Protein AF-A0A255TC85-F1 (afdb_monomer)

pLDDT: mean 73.31, std 18.85, range [27.7, 95.62]

Mean predicted aligned error: 12.11 Å

Foldseek 3Di:
DPPVVVVVVVVVPPCPPLVLVVDPQQAAPQPPVVLQVQLVVLVHVQQSFSRRKAFLLDRNHNHDDFGKIWTWGDDDPTDIFIWGDDPPDTGTDDDDLQCLVVSLVVLVVVCVVRVDDLVRSLSRLLSSLLVSCLVHVDDSLVSLVSSLVPHPDDPVVSVVSSVVSNVCSVVVNCCVVPVPPDRPQPLDDPCLQAAKKDFAKKWWWDQDPVGIDIDMDGQPPQWIKGQDPVQKIWTADPNDIDIWGWDQDPSWIKIAPDDCSQPVDDDRIWTFPDWTDDPQWIWTQTPDPGRMITIIHHDDPPDPPPVD

Sequence (308 aa):
MMRYILVLLFVMQSVQQTLAQRYPFQWVNVPDSISDIINCKYGRIDAGAGKNVYNMCVYDDFEFQDGIYSYKGMGPHFPLKLFAVNGDSLYFFRTPSNKMKEYLEEWLSYKNRVCMEDAHFVTYSLAVINYLMHENNMEGVAFSDSILSHVNMSFEEYDCLRNKICSNGDSLAENIISSNDGYHSVEMNVESLYGSWYFQTIIYKKRTKSGEKLSQHTCEEVPLICFESDGKGVFYENGKRKTFDWLYKRKKVKINNVSRIFFQKRNLQLLIRNMFCHNNKIYMELENESGDIYVLSLKKRNSPEEAF

Nearest PDB structures (foldseek):
  8xl0-assembly1_F  TM=2.683E-01  e=2.643E-02  Homo sapiens
  7ocs-assembly2_B  TM=5.341E-01  e=6.330E+00  Acinetobacter baumannii ATCC 19606 = CIP 70.34 = JCM 6841
  2xg8-assembly1_E-2  TM=3.706E-01  e=4.119E+00  Synechococcus elongatus PCC 7942 = FACHB-805

Radius of gyration: 22.19 Å; Cα contacts (8 Å, |Δi|>4): 461; chains: 1; bounding box: 55×51×53 Å

Structure (mmCIF, N/CA/C/O backbone):
data_AF-A0A255TC85-F1
#
_entry.id   AF-A0A255TC85-F1
#
loop_
_atom_site.group_PDB
_atom_site.id
_atom_site.type_symbol
_atom_site.label_atom_id
_atom_site.label_alt_id
_atom_site.label_comp_id
_atom_site.label_asym_id
_atom_site.label_entity_id
_atom_site.label_seq_id
_atom_site.pdbx_PDB_ins_code
_atom_site.Cartn_x
_atom_site.Cartn_y
_atom_site.Cartn_z
_atom_site.occupancy
_atom_site.B_iso_or_equiv
_atom_site.auth_seq_id
_atom_site.auth_comp_id
_atom_site.auth_asym_id
_atom_site.auth_atom_id
_atom_site.pdbx_PDB_model_num
ATOM 1 N N . MET A 1 1 ? 29.012 35.329 24.507 1.00 43.91 1 MET A N 1
ATOM 2 C CA . MET A 1 1 ? 29.103 33.926 24.046 1.00 43.91 1 MET A CA 1
ATOM 3 C C . MET A 1 1 ? 28.047 33.063 24.758 1.00 43.91 1 MET A C 1
ATOM 5 O O . MET A 1 1 ? 28.376 32.091 25.410 1.00 43.91 1 MET A O 1
ATOM 9 N N . MET A 1 2 ? 26.767 33.465 24.700 1.00 38.34 2 MET A N 1
ATOM 10 C CA . MET A 1 2 ? 25.661 32.812 25.435 1.00 38.34 2 MET A CA 1
ATOM 11 C C . MET A 1 2 ? 24.292 33.063 24.762 1.00 38.34 2 MET A C 1
ATOM 13 O O . MET A 1 2 ? 23.255 33.058 25.409 1.00 38.34 2 MET A O 1
ATOM 17 N N . ARG A 1 3 ? 24.299 33.342 23.446 1.00 31.47 3 ARG A N 1
ATOM 18 C CA . ARG A 1 3 ? 23.096 33.558 22.613 1.00 31.47 3 ARG A CA 1
ATOM 19 C C . ARG A 1 3 ? 22.884 32.472 21.549 1.00 31.47 3 ARG A C 1
ATOM 21 O O . ARG A 1 3 ? 21.784 32.358 21.034 1.00 31.47 3 ARG A O 1
ATOM 28 N N . TYR A 1 4 ? 23.891 31.635 21.284 1.00 33.94 4 TYR A N 1
ATOM 29 C CA . TYR A 1 4 ? 23.808 30.557 20.287 1.00 33.94 4 TYR A CA 1
ATOM 30 C C . TYR A 1 4 ? 23.418 29.185 20.870 1.00 33.94 4 TYR A C 1
ATOM 32 O O . TYR A 1 4 ? 23.088 28.281 20.116 1.00 33.94 4 TYR A O 1
ATOM 40 N N . ILE A 1 5 ? 23.391 29.024 22.201 1.00 38.50 5 ILE A N 1
ATOM 41 C CA . ILE A 1 5 ? 23.043 27.741 22.851 1.00 38.50 5 ILE A CA 1
ATOM 42 C C . ILE A 1 5 ? 21.519 27.569 23.022 1.00 38.50 5 ILE A C 1
ATOM 44 O O . ILE A 1 5 ? 21.025 26.449 23.079 1.00 38.50 5 ILE A O 1
ATOM 48 N N . LEU A 1 6 ? 20.743 28.659 23.020 1.00 29.89 6 LEU A N 1
ATOM 49 C CA . LEU A 1 6 ? 19.282 28.601 23.181 1.00 29.89 6 LEU A CA 1
ATOM 50 C C . LEU A 1 6 ? 18.519 28.319 21.877 1.00 29.89 6 LEU A C 1
ATOM 52 O O . LEU A 1 6 ? 17.417 27.783 21.935 1.00 29.89 6 LEU A O 1
ATOM 56 N N . VAL A 1 7 ? 19.110 28.597 20.710 1.00 35.22 7 VAL A N 1
ATOM 57 C CA . VAL A 1 7 ? 18.492 28.268 19.411 1.00 35.22 7 VAL A CA 1
ATOM 58 C C . VAL A 1 7 ? 18.642 26.774 19.090 1.00 35.22 7 VAL A C 1
ATOM 60 O O . VAL A 1 7 ? 17.734 26.183 18.518 1.00 35.22 7 VAL A O 1
ATOM 63 N N . LEU A 1 8 ? 19.714 26.118 19.555 1.00 31.73 8 LEU A N 1
ATOM 64 C CA . LEU A 1 8 ? 19.908 24.677 19.338 1.00 31.73 8 LEU A CA 1
ATOM 65 C C . LEU A 1 8 ? 18.977 23.795 20.196 1.00 31.73 8 LEU A C 1
ATOM 67 O O . LEU A 1 8 ? 18.664 22.673 19.813 1.00 31.73 8 LEU A O 1
ATOM 71 N N . LEU A 1 9 ? 18.512 24.300 21.344 1.00 29.42 9 LEU A N 1
ATOM 72 C CA . LEU A 1 9 ? 17.604 23.577 22.246 1.00 29.42 9 LEU A CA 1
ATOM 73 C C . LEU A 1 9 ? 16.117 23.760 21.899 1.00 29.42 9 LEU A C 1
ATOM 75 O O . LEU A 1 9 ? 15.301 22.941 22.315 1.00 29.42 9 LEU A O 1
ATOM 79 N N . PHE A 1 10 ? 15.762 24.768 21.094 1.00 29.84 10 PHE A N 1
ATOM 80 C CA . PHE A 1 10 ? 14.382 24.977 20.633 1.00 29.84 10 PHE A CA 1
ATOM 81 C C . PHE A 1 10 ? 14.019 24.139 19.395 1.00 29.84 10 PHE A C 1
ATOM 83 O O . PHE A 1 10 ? 12.860 23.774 19.228 1.00 29.84 10 PHE A O 1
ATOM 90 N N . VAL A 1 11 ? 15.004 23.733 18.583 1.00 29.83 11 VAL A N 1
ATOM 91 C CA . VAL A 1 11 ? 14.788 22.833 17.427 1.00 29.83 11 VAL A CA 1
ATOM 92 C C . VAL A 1 11 ? 14.522 21.380 17.864 1.00 29.83 11 VAL A C 1
ATOM 94 O O . VAL A 1 11 ? 13.963 20.589 17.113 1.00 29.83 11 VAL A O 1
ATOM 97 N N . MET A 1 12 ? 14.834 21.024 19.114 1.00 28.58 12 MET A N 1
ATOM 98 C CA . MET A 1 12 ? 14.586 19.683 19.666 1.00 28.58 12 MET A CA 1
ATOM 99 C C . MET A 1 12 ? 13.186 19.511 20.289 1.00 28.58 12 MET A C 1
ATOM 101 O O . MET A 1 12 ? 12.851 18.408 20.717 1.00 28.58 12 MET A O 1
ATOM 105 N N . GLN A 1 13 ? 12.355 20.562 20.348 1.00 27.70 13 GLN A N 1
ATOM 106 C CA . GLN A 1 13 ? 11.019 20.510 20.974 1.00 27.70 13 GLN A CA 1
ATOM 107 C C . GLN A 1 13 ? 9.836 20.742 20.023 1.00 27.70 13 GLN A C 1
ATOM 109 O O . GLN A 1 13 ? 8.690 20.679 20.463 1.00 27.70 13 GLN A O 1
ATOM 114 N N . SER A 1 14 ? 10.067 20.925 18.722 1.00 31.20 14 SER A N 1
ATOM 115 C CA . SER A 1 14 ? 9.000 21.130 17.732 1.00 31.20 14 SER A CA 1
ATOM 116 C C . SER A 1 14 ? 8.993 20.070 16.634 1.00 31.20 14 SER A C 1
ATOM 118 O O . SER A 1 14 ? 8.945 20.391 15.452 1.00 31.20 14 SER A O 1
ATOM 120 N N . VAL A 1 15 ? 8.998 18.795 17.019 1.00 31.64 15 VAL A N 1
ATOM 121 C CA . VAL A 1 15 ? 8.490 17.736 16.141 1.00 31.64 15 VAL A CA 1
ATOM 122 C C . VAL A 1 15 ? 7.462 16.946 16.939 1.00 31.64 15 VAL A C 1
ATOM 124 O O . VAL A 1 15 ? 7.748 15.907 17.535 1.00 31.64 15 VAL A O 1
ATOM 127 N N . GLN A 1 16 ? 6.230 17.459 16.981 1.00 28.45 16 GLN A N 1
ATOM 128 C CA . GLN A 1 16 ? 5.071 16.583 17.119 1.00 28.45 16 GLN A CA 1
ATOM 129 C C . GLN A 1 16 ? 5.075 15.684 15.883 1.00 28.45 16 GLN A C 1
ATOM 131 O O . GLN A 1 16 ? 4.514 16.023 14.852 1.00 28.45 16 GLN A O 1
ATOM 136 N N . GLN A 1 17 ? 5.808 14.576 15.986 1.00 31.12 17 GLN A N 1
ATOM 137 C CA . GLN A 1 17 ? 5.948 13.574 14.942 1.00 31.12 17 GLN A CA 1
ATOM 138 C C . GLN A 1 17 ? 4.565 13.042 14.579 1.00 31.12 17 GLN A C 1
ATOM 140 O O . GLN A 1 17 ? 3.942 12.283 15.327 1.00 31.12 17 GLN A O 1
ATOM 145 N N . THR A 1 18 ? 4.116 13.486 13.422 1.00 34.31 18 THR A N 1
ATOM 146 C CA . THR A 1 18 ? 3.084 12.943 12.553 1.00 34.31 18 THR A CA 1
ATOM 147 C C . THR A 1 18 ? 3.138 11.418 12.568 1.00 34.31 18 THR A C 1
ATOM 149 O O . THR A 1 18 ? 4.068 10.770 12.106 1.00 34.31 18 THR A O 1
ATOM 152 N N . LEU A 1 19 ? 2.138 10.825 13.211 1.00 34.88 19 LEU A N 1
ATOM 153 C CA . LEU A 1 19 ? 2.140 9.432 13.670 1.00 34.88 19 LEU A CA 1
ATOM 154 C C . LEU A 1 19 ? 2.132 8.392 12.542 1.00 34.88 19 LEU A C 1
ATOM 156 O O . LEU A 1 19 ? 2.482 7.239 12.780 1.00 34.88 19 LEU A O 1
ATOM 160 N N . ALA A 1 20 ? 1.777 8.810 11.330 1.00 32.56 20 ALA A N 1
ATOM 161 C CA . ALA A 1 20 ? 1.871 8.024 10.104 1.00 32.56 20 ALA A CA 1
ATOM 162 C C . ALA A 1 20 ? 3.327 7.821 9.645 1.00 32.56 20 ALA A C 1
ATOM 164 O O . ALA A 1 20 ? 3.686 6.729 9.219 1.00 32.56 20 ALA A O 1
ATOM 165 N N . GLN A 1 21 ? 4.191 8.825 9.853 1.00 39.09 21 GLN A N 1
ATOM 166 C CA . GLN A 1 21 ? 5.634 8.769 9.561 1.00 39.09 21 GLN A CA 1
ATOM 167 C C . GLN A 1 21 ? 6.426 7.941 10.589 1.00 39.09 21 GLN A C 1
ATOM 169 O O . GLN A 1 21 ? 7.632 7.763 10.445 1.00 39.09 21 GLN A O 1
ATOM 174 N N . ARG A 1 22 ? 5.793 7.429 11.658 1.00 42.84 22 ARG A N 1
ATOM 175 C CA . ARG A 1 22 ? 6.500 6.730 12.749 1.00 42.84 22 ARG A CA 1
ATOM 176 C C . ARG A 1 22 ? 6.880 5.274 12.465 1.00 42.84 22 ARG A C 1
ATOM 178 O O . ARG A 1 22 ? 7.564 4.687 13.303 1.00 42.84 22 ARG A O 1
ATOM 185 N N . TYR A 1 23 ? 6.469 4.675 11.348 1.00 51.50 23 TYR A N 1
ATOM 186 C CA . TYR A 1 23 ? 6.722 3.253 11.079 1.00 51.50 23 TYR A CA 1
ATOM 187 C C . TYR A 1 23 ? 7.681 3.081 9.894 1.00 51.50 23 TYR A C 1
ATOM 189 O O . TYR A 1 23 ? 7.226 2.993 8.763 1.00 51.50 23 TYR A O 1
ATOM 197 N N . PRO A 1 24 ? 9.007 3.009 10.129 1.00 44.72 24 PRO A N 1
ATOM 198 C CA . PRO A 1 24 ? 10.034 2.961 9.075 1.00 44.72 24 PRO A CA 1
ATOM 199 C C . PRO A 1 24 ? 10.029 1.695 8.193 1.00 44.72 24 PRO A C 1
ATOM 201 O O . PRO A 1 24 ? 10.886 1.557 7.324 1.00 44.72 24 PRO A O 1
ATOM 204 N N . PHE A 1 25 ? 9.090 0.769 8.398 1.00 52.69 25 PHE A N 1
ATOM 205 C CA . PHE A 1 25 ? 8.979 -0.486 7.655 1.00 52.69 25 PHE A CA 1
ATOM 206 C C . PHE A 1 25 ? 7.535 -0.651 7.186 1.00 52.69 25 PHE A C 1
ATOM 208 O O . PHE A 1 25 ? 6.682 -1.106 7.947 1.00 52.69 25 PHE A O 1
ATOM 215 N N . GLN A 1 26 ? 7.259 -0.219 5.960 1.00 62.75 26 GLN A N 1
ATOM 216 C CA . GLN A 1 26 ? 5.947 -0.334 5.330 1.00 62.75 26 GLN A CA 1
ATOM 217 C C . GLN A 1 26 ? 6.101 -1.215 4.097 1.00 62.75 26 GLN A C 1
ATOM 219 O O . GLN A 1 26 ? 6.205 -0.740 2.970 1.00 62.75 26 GLN A O 1
ATOM 224 N N . TRP A 1 27 ? 6.236 -2.523 4.337 1.00 76.50 27 TRP A N 1
ATOM 225 C CA . TRP A 1 27 ? 6.294 -3.470 3.233 1.00 76.50 27 TRP A CA 1
ATOM 226 C C . TRP A 1 27 ? 4.890 -3.798 2.770 1.00 76.50 27 TRP A C 1
ATOM 228 O O . TRP A 1 27 ? 3.971 -3.969 3.572 1.00 76.50 27 TRP A O 1
ATOM 238 N N . VAL A 1 28 ? 4.750 -3.941 1.466 1.00 85.19 28 VAL A N 1
ATOM 239 C CA . VAL A 1 28 ? 3.509 -4.370 0.839 1.00 85.19 28 VAL A CA 1
ATOM 240 C C . VAL A 1 28 ? 3.219 -5.821 1.228 1.00 85.19 28 VAL A C 1
ATOM 242 O O . VAL A 1 28 ? 4.121 -6.662 1.258 1.00 85.19 28 VAL A O 1
ATOM 245 N N . ASN A 1 29 ? 1.954 -6.126 1.512 1.00 85.06 29 ASN A N 1
ATOM 246 C CA . ASN A 1 29 ? 1.450 -7.477 1.742 1.00 85.06 29 ASN A CA 1
ATOM 247 C C . ASN A 1 29 ? 1.356 -8.219 0.400 1.00 85.06 29 ASN A C 1
ATOM 249 O O . ASN A 1 29 ? 0.279 -8.387 -0.168 1.00 85.06 29 ASN A O 1
ATOM 253 N N . VAL A 1 30 ? 2.509 -8.606 -0.143 1.00 87.94 30 VAL A N 1
ATOM 254 C CA . VAL A 1 30 ? 2.604 -9.325 -1.416 1.00 87.94 30 VAL A CA 1
ATOM 255 C C . VAL A 1 30 ? 2.101 -10.763 -1.237 1.00 87.94 30 VAL A C 1
ATOM 257 O O . VAL A 1 30 ? 2.610 -11.449 -0.349 1.00 87.94 30 VAL A O 1
ATOM 260 N N . PRO A 1 31 ? 1.168 -11.255 -2.079 1.00 89.50 31 PRO A N 1
ATOM 261 C CA . PRO A 1 31 ? 0.724 -12.646 -2.035 1.00 89.50 31 PRO A CA 1
ATOM 262 C C . PRO A 1 31 ? 1.895 -13.622 -2.169 1.00 89.50 31 PRO A C 1
ATOM 264 O O . PRO A 1 31 ? 2.803 -13.377 -2.966 1.00 89.50 31 PRO A O 1
ATOM 267 N N . ASP A 1 32 ? 1.855 -14.751 -1.457 1.00 88.44 32 ASP A N 1
ATOM 268 C CA . ASP A 1 32 ? 2.956 -15.729 -1.437 1.00 88.44 32 ASP A CA 1
ATOM 269 C C . ASP A 1 32 ? 3.382 -16.169 -2.849 1.00 88.44 32 ASP A C 1
ATOM 271 O O . ASP A 1 32 ? 4.573 -16.183 -3.163 1.00 88.44 32 ASP A O 1
ATOM 275 N N . SER A 1 33 ? 2.416 -16.405 -3.746 1.00 90.44 33 SER A N 1
ATOM 276 C CA . SER A 1 33 ? 2.683 -16.765 -5.147 1.00 90.44 33 SER A CA 1
ATOM 277 C C . SER A 1 33 ? 3.518 -15.718 -5.890 1.00 90.44 33 SER A C 1
ATOM 279 O O . SER A 1 33 ? 4.387 -16.056 -6.693 1.00 90.44 33 SER A O 1
ATOM 281 N N . ILE A 1 34 ? 3.275 -14.437 -5.619 1.00 92.69 34 ILE A N 1
ATOM 282 C CA . ILE A 1 34 ? 4.015 -13.325 -6.210 1.00 92.69 34 ILE A CA 1
ATOM 283 C C . ILE A 1 34 ? 5.355 -13.151 -5.493 1.00 92.69 34 ILE A C 1
ATOM 285 O O . ILE A 1 34 ? 6.372 -12.931 -6.149 1.00 92.69 34 ILE A O 1
ATOM 289 N N . SER A 1 35 ? 5.385 -13.305 -4.167 1.00 91.31 35 SER A N 1
ATOM 290 C CA . SER A 1 35 ? 6.605 -13.245 -3.357 1.00 91.31 35 SER A CA 1
ATOM 291 C C . SER A 1 35 ? 7.655 -14.249 -3.848 1.00 91.31 35 SER A C 1
ATOM 293 O O . SER A 1 35 ? 8.824 -13.892 -4.031 1.00 91.31 35 SER A O 1
ATOM 295 N N . ASP A 1 36 ? 7.231 -15.472 -4.169 1.00 91.19 36 ASP A N 1
ATOM 296 C CA . ASP A 1 36 ? 8.086 -16.514 -4.739 1.00 91.19 36 ASP A CA 1
ATOM 297 C C . ASP A 1 36 ? 8.642 -16.117 -6.111 1.00 91.19 36 ASP A C 1
ATOM 299 O O . ASP A 1 36 ? 9.849 -16.230 -6.354 1.00 91.19 36 ASP A O 1
ATOM 303 N N . ILE A 1 37 ? 7.801 -15.557 -6.989 1.00 94.00 37 ILE A N 1
ATOM 304 C CA . ILE A 1 37 ? 8.242 -15.037 -8.292 1.00 94.00 37 ILE A CA 1
ATOM 305 C C . ILE A 1 37 ? 9.289 -13.932 -8.101 1.00 94.00 37 ILE A C 1
ATOM 307 O O . ILE A 1 37 ? 10.319 -13.943 -8.783 1.00 94.00 37 ILE A O 1
ATOM 311 N N . ILE A 1 38 ? 9.066 -13.003 -7.167 1.00 93.88 38 ILE A N 1
ATOM 312 C CA . ILE A 1 38 ? 10.007 -11.919 -6.857 1.00 93.88 38 ILE A CA 1
ATOM 313 C C . ILE A 1 38 ? 11.350 -12.494 -6.392 1.00 93.88 38 ILE A C 1
ATOM 315 O O . ILE A 1 38 ? 12.395 -12.091 -6.907 1.00 93.88 38 ILE A O 1
ATOM 319 N N . ASN A 1 39 ? 11.347 -13.467 -5.477 1.00 91.38 39 ASN A N 1
ATOM 320 C CA . ASN A 1 39 ? 12.567 -14.124 -4.995 1.00 91.38 39 ASN A CA 1
ATOM 321 C C . ASN A 1 39 ? 13.343 -14.797 -6.140 1.00 91.38 39 ASN A C 1
ATOM 323 O O . ASN A 1 39 ? 14.563 -14.628 -6.252 1.00 91.38 39 ASN A O 1
ATOM 327 N N . CYS A 1 40 ? 12.643 -15.491 -7.044 1.00 90.19 40 CYS A N 1
ATOM 328 C CA . CYS A 1 40 ? 13.247 -16.096 -8.230 1.00 90.19 40 CYS A CA 1
ATOM 329 C C . CYS A 1 40 ? 13.847 -15.046 -9.179 1.00 90.19 40 CYS A C 1
ATOM 331 O O . CYS A 1 40 ? 14.982 -15.200 -9.632 1.00 90.19 40 CYS A O 1
ATOM 333 N N . LYS A 1 41 ? 13.119 -13.960 -9.473 1.00 91.56 41 LYS A N 1
ATOM 334 C CA . LYS A 1 41 ? 13.580 -12.883 -10.372 1.00 91.56 41 LYS A CA 1
ATOM 335 C C . LYS A 1 41 ? 14.699 -12.044 -9.774 1.00 91.56 41 LYS A C 1
ATOM 337 O O . LYS A 1 41 ? 15.530 -11.502 -10.506 1.00 91.56 41 LYS A O 1
ATOM 342 N N . TYR A 1 42 ? 14.769 -11.967 -8.451 1.00 89.50 42 TYR A N 1
ATOM 343 C CA . TYR A 1 42 ? 15.871 -11.306 -7.778 1.00 89.50 42 TYR A CA 1
ATOM 344 C C . TYR A 1 42 ? 17.209 -12.020 -8.040 1.00 89.50 42 TYR A C 1
ATOM 346 O O . TYR A 1 42 ? 18.237 -11.351 -8.177 1.00 89.50 42 TYR A O 1
ATOM 354 N N . GLY A 1 43 ? 17.181 -13.349 -8.202 1.00 83.00 43 GLY A N 1
ATOM 355 C CA . GLY A 1 43 ? 18.345 -14.191 -8.508 1.00 83.00 43 GLY A CA 1
ATOM 356 C C . GLY A 1 43 ? 19.040 -14.774 -7.273 1.00 83.00 43 GLY A C 1
ATOM 357 O O . GLY A 1 43 ? 20.082 -15.410 -7.406 1.00 83.00 43 GLY A O 1
ATOM 358 N N . ARG A 1 44 ? 18.476 -14.554 -6.078 1.00 79.44 44 ARG A N 1
ATOM 359 C CA . ARG A 1 44 ? 18.919 -15.117 -4.793 1.00 79.44 44 ARG A CA 1
ATOM 360 C C . ARG A 1 44 ? 17.701 -15.343 -3.902 1.00 79.44 44 ARG A C 1
ATOM 362 O O . ARG A 1 44 ? 17.155 -14.384 -3.364 1.00 79.44 44 ARG A O 1
ATOM 369 N N . ILE A 1 45 ? 17.259 -16.594 -3.786 1.00 72.00 45 ILE A N 1
ATOM 370 C CA . ILE A 1 45 ? 16.030 -16.958 -3.057 1.00 72.00 45 ILE A CA 1
ATOM 371 C C . ILE A 1 45 ? 16.178 -16.673 -1.553 1.00 72.00 45 ILE A C 1
ATOM 373 O O . ILE A 1 45 ? 15.249 -16.201 -0.906 1.00 72.00 45 ILE A O 1
ATOM 377 N N . ASP A 1 46 ? 17.378 -16.877 -1.015 1.00 78.62 46 ASP A N 1
ATOM 378 C CA . ASP A 1 46 ? 17.754 -16.608 0.375 1.00 78.62 46 ASP A CA 1
ATOM 379 C C . ASP A 1 46 ? 17.813 -15.112 0.721 1.00 78.62 46 ASP A C 1
ATOM 381 O O . ASP A 1 46 ? 17.822 -14.748 1.895 1.00 78.62 46 ASP A O 1
ATOM 385 N N . ALA A 1 47 ? 17.807 -14.232 -0.285 1.00 82.25 47 ALA A N 1
ATOM 386 C CA . ALA A 1 47 ? 17.808 -12.794 -0.062 1.00 82.25 47 ALA A CA 1
ATOM 387 C C . ALA A 1 47 ? 16.465 -12.280 0.483 1.00 82.25 47 ALA A C 1
ATOM 389 O O . ALA A 1 47 ? 16.420 -11.154 0.965 1.00 82.25 47 ALA A O 1
ATOM 390 N N . GLY A 1 48 ? 15.374 -13.052 0.402 1.00 84.81 48 GLY A N 1
ATOM 391 C CA . GLY A 1 48 ? 14.074 -12.660 0.961 1.00 84.81 48 GLY A CA 1
ATOM 392 C C . GLY A 1 48 ? 13.482 -11.387 0.345 1.00 84.81 48 GLY A C 1
ATOM 393 O O . GLY A 1 48 ? 12.775 -10.643 1.024 1.00 84.81 48 GLY A O 1
ATOM 394 N N . ALA A 1 49 ? 13.785 -11.113 -0.928 1.00 87.75 49 ALA A N 1
ATOM 395 C CA . ALA A 1 49 ? 13.384 -9.884 -1.610 1.00 87.75 49 ALA A CA 1
ATOM 396 C C . ALA A 1 49 ? 11.860 -9.755 -1.772 1.00 87.75 49 ALA A C 1
ATOM 398 O O . ALA A 1 49 ? 11.329 -8.651 -1.699 1.00 87.75 49 ALA A O 1
ATOM 399 N N . GLY A 1 50 ? 11.149 -10.877 -1.910 1.00 87.94 50 GLY A N 1
ATOM 400 C CA . GLY A 1 50 ? 9.687 -10.921 -1.974 1.00 87.94 50 GLY A CA 1
ATOM 401 C C . GLY A 1 50 ? 8.986 -10.493 -0.682 1.00 87.94 50 GLY A C 1
ATOM 402 O O . GLY A 1 50 ? 7.780 -10.271 -0.704 1.00 87.94 50 GLY A O 1
ATOM 403 N N . LYS A 1 51 ? 9.719 -10.355 0.433 1.00 84.19 51 LYS A N 1
ATOM 404 C CA . LYS A 1 51 ? 9.205 -9.826 1.711 1.00 84.19 51 LYS A CA 1
ATOM 405 C C . LYS A 1 51 ? 9.651 -8.393 2.003 1.00 84.19 51 LYS A C 1
ATOM 407 O O . LYS A 1 51 ? 9.317 -7.856 3.050 1.00 84.19 51 LYS A O 1
ATOM 412 N N . ASN A 1 52 ? 10.428 -7.792 1.108 1.00 84.06 52 ASN A N 1
ATOM 413 C CA . ASN A 1 52 ? 11.004 -6.461 1.267 1.00 84.06 52 ASN A CA 1
ATOM 414 C C . ASN A 1 52 ? 10.657 -5.639 0.021 1.00 84.06 52 ASN A C 1
ATOM 416 O O . ASN A 1 52 ? 11.524 -5.290 -0.787 1.00 84.06 52 ASN A O 1
ATOM 420 N N . VAL A 1 53 ? 9.347 -5.441 -0.142 1.00 86.75 53 VAL A N 1
ATOM 421 C CA . VAL A 1 53 ? 8.696 -4.795 -1.282 1.00 86.75 53 VAL A CA 1
ATOM 422 C C . VAL A 1 53 ? 8.012 -3.525 -0.803 1.00 86.75 53 VAL A C 1
ATOM 424 O O . VAL A 1 53 ? 7.299 -3.567 0.194 1.00 86.75 53 VAL A O 1
ATOM 427 N N . TYR A 1 54 ? 8.189 -2.424 -1.525 1.00 82.81 54 TYR A N 1
ATOM 428 C CA . TYR A 1 54 ? 7.609 -1.126 -1.186 1.00 82.81 54 TYR A CA 1
ATOM 429 C C . TYR A 1 54 ? 6.852 -0.566 -2.379 1.00 82.81 54 TYR A C 1
ATOM 431 O O . TYR A 1 54 ? 7.368 -0.572 -3.501 1.00 82.81 54 TYR A O 1
ATOM 439 N N . ASN A 1 55 ? 5.655 -0.046 -2.129 1.00 84.00 55 ASN A N 1
ATOM 440 C CA . ASN A 1 55 ? 4.919 0.740 -3.106 1.00 84.00 55 ASN A CA 1
ATOM 441 C C . ASN A 1 55 ? 5.616 2.099 -3.259 1.00 84.00 55 ASN A C 1
ATOM 443 O O . ASN A 1 55 ? 5.832 2.810 -2.278 1.00 84.00 55 ASN A O 1
ATOM 447 N N . MET A 1 56 ? 6.018 2.446 -4.483 1.00 79.38 56 MET A N 1
ATOM 448 C CA . MET A 1 56 ? 6.779 3.676 -4.717 1.00 79.38 56 MET A CA 1
ATOM 449 C C . MET A 1 56 ? 5.896 4.915 -4.871 1.00 79.38 56 MET A C 1
ATOM 451 O O . MET A 1 56 ? 6.402 6.032 -4.811 1.00 79.38 56 MET A O 1
ATOM 455 N N . CYS A 1 57 ? 4.596 4.735 -5.097 1.00 74.38 57 CYS A N 1
ATOM 456 C CA . CYS A 1 57 ? 3.649 5.841 -5.192 1.00 74.38 57 CYS A CA 1
ATOM 457 C C . CYS A 1 57 ? 3.098 6.222 -3.819 1.00 74.38 57 CYS A C 1
ATOM 459 O O . CYS A 1 57 ? 2.870 7.401 -3.560 1.00 74.38 57 CYS A O 1
ATOM 461 N N . VAL A 1 58 ? 2.879 5.229 -2.952 1.00 71.50 58 VAL A N 1
ATOM 462 C CA . VAL A 1 58 ? 2.280 5.417 -1.629 1.00 71.50 58 VAL A CA 1
ATOM 463 C C . VAL A 1 58 ? 2.998 4.536 -0.612 1.00 71.50 58 VAL A C 1
ATOM 465 O O . VAL A 1 58 ? 2.697 3.355 -0.480 1.00 71.50 58 VAL A O 1
ATOM 468 N N . TYR A 1 59 ? 3.962 5.109 0.108 1.00 65.12 59 TYR A N 1
ATOM 469 C CA . TYR A 1 59 ? 4.872 4.334 0.959 1.00 65.12 59 TYR A CA 1
ATOM 470 C C . TYR A 1 59 ? 4.163 3.635 2.131 1.00 65.12 59 TYR A C 1
ATOM 472 O O . TYR A 1 59 ? 4.569 2.544 2.513 1.00 65.12 59 TYR A O 1
ATOM 480 N N . ASP A 1 60 ? 3.064 4.203 2.643 1.00 64.06 60 ASP A N 1
ATOM 481 C CA . ASP A 1 60 ? 2.275 3.630 3.742 1.00 64.06 60 ASP A CA 1
ATOM 482 C C . ASP A 1 60 ? 1.093 2.765 3.293 1.00 64.06 60 ASP A C 1
ATOM 484 O O . ASP A 1 60 ? 0.208 2.416 4.087 1.00 64.06 60 ASP A O 1
ATOM 488 N N . ASP A 1 61 ? 1.090 2.387 2.016 1.00 73.69 61 ASP A N 1
ATOM 489 C CA . ASP A 1 61 ? 0.146 1.435 1.476 1.00 73.69 61 ASP A CA 1
ATOM 490 C C . ASP A 1 61 ? 0.678 0.008 1.515 1.00 73.69 61 ASP A C 1
ATOM 492 O O . ASP A 1 61 ? 1.535 -0.391 0.729 1.00 73.69 61 ASP A O 1
ATOM 496 N N . PHE A 1 62 ? 0.121 -0.780 2.435 1.00 79.38 62 PHE A N 1
ATOM 497 C CA . PHE A 1 62 ? 0.448 -2.196 2.554 1.00 79.38 62 PHE A CA 1
ATOM 498 C C . PHE A 1 62 ? -0.306 -3.064 1.534 1.00 79.38 62 PHE A C 1
ATOM 500 O O . PHE A 1 62 ? -0.142 -4.280 1.557 1.00 79.38 62 PHE A O 1
ATOM 507 N N . GLU A 1 63 ? -1.167 -2.503 0.676 1.00 82.56 63 GLU A N 1
ATOM 508 C CA . GLU A 1 63 ? -1.912 -3.290 -0.313 1.00 82.56 63 GLU A CA 1
ATOM 509 C C . GLU A 1 63 ? -1.083 -3.616 -1.543 1.00 82.56 63 GLU A C 1
ATOM 511 O O . GLU A 1 63 ? -0.399 -2.763 -2.109 1.00 82.56 63 GLU A O 1
ATOM 516 N N . PHE A 1 64 ? -1.188 -4.870 -1.976 1.00 88.12 64 PHE A N 1
ATOM 517 C CA . PHE A 1 64 ? -0.672 -5.291 -3.263 1.00 88.12 64 PHE A CA 1
ATOM 518 C C . PHE A 1 64 ? -1.756 -5.116 -4.328 1.00 88.12 64 PHE A C 1
ATOM 520 O O . PHE A 1 64 ? -2.712 -5.886 -4.384 1.00 88.12 64 PHE A O 1
ATOM 527 N N . GLN A 1 65 ? -1.600 -4.085 -5.151 1.00 89.69 65 GLN A N 1
ATOM 528 C CA . GLN A 1 65 ? -2.525 -3.700 -6.221 1.00 89.69 65 GLN A CA 1
ATOM 529 C C . GLN A 1 65 ? -1.765 -3.218 -7.468 1.00 89.69 65 GLN A C 1
ATOM 531 O O . GLN A 1 65 ? -0.537 -3.319 -7.532 1.00 89.69 65 GLN A O 1
ATOM 536 N N . ASP A 1 66 ? -2.466 -2.677 -8.461 1.00 90.88 66 ASP A N 1
ATOM 537 C CA . ASP A 1 66 ? -1.817 -2.025 -9.600 1.00 90.88 66 ASP A CA 1
ATOM 538 C C . ASP A 1 66 ? -0.913 -0.884 -9.125 1.00 90.88 66 ASP A C 1
ATOM 540 O O . ASP A 1 66 ? -1.301 -0.039 -8.312 1.00 90.88 66 ASP A O 1
ATOM 544 N N . GLY A 1 67 ? 0.331 -0.882 -9.594 1.00 90.62 67 GLY A N 1
ATOM 545 C CA . GLY A 1 67 ? 1.350 -0.009 -9.034 1.00 90.62 67 GLY A CA 1
ATOM 546 C C . GLY A 1 67 ? 2.746 -0.242 -9.582 1.00 90.62 67 GLY A C 1
ATOM 547 O O . GLY A 1 67 ? 3.028 -1.220 -10.277 1.00 90.62 67 GLY A O 1
ATOM 548 N N . ILE A 1 68 ? 3.646 0.661 -9.206 1.00 89.81 68 ILE A N 1
ATOM 549 C CA . ILE A 1 68 ? 5.088 0.501 -9.368 1.00 89.81 68 ILE A CA 1
ATOM 550 C C . ILE A 1 68 ? 5.718 0.273 -7.993 1.00 89.81 68 ILE A C 1
ATOM 552 O O . ILE A 1 68 ? 5.463 0.994 -7.025 1.00 89.81 68 ILE A O 1
ATOM 556 N N . TYR A 1 69 ? 6.540 -0.764 -7.916 1.00 90.25 69 TYR A N 1
ATOM 557 C CA . TYR A 1 69 ? 7.089 -1.282 -6.678 1.00 90.25 69 TYR A CA 1
ATOM 558 C C . TYR A 1 69 ? 8.604 -1.380 -6.754 1.00 90.25 69 TYR A C 1
ATOM 560 O O . TYR A 1 69 ? 9.180 -1.754 -7.780 1.00 90.25 69 TYR A O 1
ATOM 568 N N . SER A 1 70 ? 9.245 -1.121 -5.620 1.00 87.06 70 SER A N 1
ATOM 569 C CA . SER A 1 70 ? 10.650 -1.440 -5.404 1.00 87.06 70 SER A CA 1
ATOM 570 C C . SER A 1 70 ? 10.779 -2.703 -4.561 1.00 87.06 70 SER A C 1
ATOM 572 O O . SER A 1 70 ? 9.943 -2.979 -3.703 1.00 87.06 70 SER A O 1
ATOM 574 N N . TYR A 1 71 ? 11.821 -3.491 -4.809 1.00 88.56 71 TYR A N 1
ATOM 575 C CA . TYR A 1 71 ? 12.130 -4.700 -4.052 1.00 88.56 71 TYR A CA 1
ATOM 576 C C . TYR A 1 71 ? 13.639 -4.891 -3.929 1.00 88.56 71 TYR A C 1
ATOM 578 O O . TYR A 1 71 ? 14.410 -4.546 -4.829 1.00 88.56 71 TYR A O 1
ATOM 586 N N . LYS A 1 72 ? 14.080 -5.433 -2.793 1.00 85.38 72 LYS A N 1
ATOM 587 C CA . LYS A 1 72 ? 15.505 -5.579 -2.464 1.00 85.38 72 LYS A CA 1
ATOM 588 C C . LYS A 1 72 ? 15.721 -6.742 -1.502 1.00 85.38 72 LYS A C 1
ATOM 590 O O . LYS A 1 72 ? 14.897 -6.986 -0.634 1.00 85.38 72 LYS A O 1
ATOM 595 N N . GLY A 1 73 ? 16.856 -7.430 -1.585 1.00 82.94 73 GLY A N 1
ATOM 596 C CA . GLY A 1 73 ? 17.225 -8.434 -0.577 1.00 82.94 73 GLY A CA 1
ATOM 597 C C . GLY A 1 73 ? 17.393 -7.869 0.848 1.00 82.94 73 GLY A C 1
ATOM 598 O O . GLY A 1 73 ? 17.613 -6.674 1.044 1.00 82.94 73 GLY A O 1
ATOM 599 N N . MET A 1 74 ? 17.328 -8.727 1.863 1.00 79.25 74 MET A N 1
ATOM 600 C CA . MET A 1 74 ? 17.477 -8.366 3.274 1.00 79.25 74 MET A CA 1
ATOM 601 C C . MET A 1 74 ? 18.928 -7.991 3.601 1.00 79.25 74 MET A C 1
ATOM 603 O O . MET A 1 74 ? 19.760 -8.844 3.896 1.00 79.25 74 MET A O 1
ATOM 607 N N . GLY A 1 75 ? 19.247 -6.698 3.543 1.00 68.25 75 GLY A N 1
ATOM 608 C CA . GLY A 1 75 ? 20.556 -6.168 3.928 1.00 68.25 75 GLY A CA 1
ATOM 609 C C . GLY A 1 75 ? 21.032 -5.011 3.046 1.00 68.25 75 GLY A C 1
ATOM 610 O O . GLY A 1 75 ? 20.541 -4.823 1.932 1.00 68.25 75 GLY A O 1
ATOM 611 N N . PRO A 1 76 ? 22.010 -4.221 3.515 1.00 69.56 76 PRO A N 1
ATOM 612 C CA . PRO A 1 76 ? 22.424 -2.995 2.837 1.00 69.56 76 PRO A CA 1
ATOM 613 C C . PRO A 1 76 ? 23.052 -3.250 1.459 1.00 69.56 76 PRO A C 1
ATOM 615 O O . PRO A 1 76 ? 22.808 -2.474 0.541 1.00 69.56 76 PRO A O 1
ATOM 618 N N . HIS A 1 77 ? 23.776 -4.360 1.283 1.00 78.38 77 HIS A N 1
ATOM 619 C CA . HIS A 1 77 ? 24.530 -4.682 0.059 1.00 78.38 77 HIS A CA 1
ATOM 620 C C . HIS A 1 77 ? 23.679 -5.169 -1.120 1.00 78.38 77 HIS A C 1
ATOM 622 O O . HIS A 1 77 ? 24.184 -5.335 -2.227 1.00 78.38 77 HIS A O 1
ATOM 628 N N . PHE A 1 78 ? 22.404 -5.458 -0.886 1.00 80.06 78 PHE A N 1
ATOM 629 C CA . PHE A 1 78 ? 21.509 -5.947 -1.921 1.00 80.06 78 PHE A CA 1
ATOM 630 C C . PHE A 1 78 ? 21.062 -4.787 -2.831 1.00 80.06 78 PHE A C 1
ATOM 632 O O . PHE A 1 78 ? 20.620 -3.762 -2.312 1.00 80.06 78 PHE A O 1
ATOM 639 N N . PRO A 1 79 ? 21.182 -4.889 -4.167 1.00 79.12 79 PRO A N 1
ATOM 640 C CA . PRO A 1 79 ? 20.712 -3.831 -5.057 1.00 79.12 79 PRO A CA 1
ATOM 641 C C . PRO A 1 79 ? 19.184 -3.722 -5.033 1.00 79.12 79 PRO A C 1
ATOM 643 O O . PRO A 1 79 ? 18.477 -4.730 -5.006 1.00 79.12 79 PRO A O 1
ATOM 646 N N . LEU A 1 80 ? 18.679 -2.491 -5.065 1.00 81.44 80 LEU A N 1
ATOM 647 C CA . LEU A 1 80 ? 17.257 -2.227 -5.248 1.00 81.44 80 LEU A CA 1
ATOM 648 C C . LEU A 1 80 ? 16.880 -2.490 -6.714 1.00 81.44 80 LEU A C 1
ATOM 650 O O . LEU A 1 80 ? 17.649 -2.186 -7.625 1.00 81.44 80 LEU A O 1
ATOM 654 N N . LYS A 1 81 ? 15.716 -3.095 -6.940 1.00 87.25 81 LYS A N 1
ATOM 655 C CA . LYS A 1 81 ? 15.163 -3.380 -8.268 1.00 87.25 81 LYS A CA 1
ATOM 656 C C . LYS A 1 81 ? 13.703 -2.949 -8.327 1.00 87.25 81 LYS A C 1
ATOM 658 O O . LYS A 1 81 ? 13.054 -2.857 -7.288 1.00 87.25 81 LYS A O 1
ATOM 663 N N . LEU A 1 82 ? 13.185 -2.733 -9.535 1.00 90.31 82 LEU A N 1
ATOM 664 C CA . LEU A 1 82 ? 11.807 -2.290 -9.756 1.00 90.31 82 LEU A CA 1
ATOM 665 C C . LEU A 1 82 ? 10.962 -3.345 -10.476 1.00 90.31 82 LEU A C 1
ATOM 667 O O . LEU A 1 82 ? 11.470 -4.115 -11.300 1.00 90.31 82 LEU A O 1
ATOM 671 N N . PHE A 1 83 ? 9.670 -3.376 -10.167 1.00 94.44 83 PHE A N 1
ATOM 672 C CA . PHE A 1 83 ? 8.661 -4.103 -10.932 1.00 94.44 83 PHE A CA 1
ATOM 673 C C . PHE A 1 83 ? 7.337 -3.336 -10.944 1.00 94.44 83 PHE A C 1
ATOM 675 O O . PHE A 1 83 ? 7.067 -2.548 -10.044 1.00 94.44 83 PHE A O 1
ATOM 682 N N . ALA A 1 84 ? 6.522 -3.566 -11.967 1.00 94.81 84 ALA A N 1
ATOM 683 C CA . ALA A 1 84 ? 5.208 -2.961 -12.126 1.00 94.81 84 ALA A CA 1
ATOM 684 C C . ALA A 1 84 ? 4.113 -4.030 -12.180 1.00 94.81 84 ALA A C 1
ATOM 686 O O . ALA A 1 84 ? 4.334 -5.133 -12.691 1.00 94.81 84 ALA A O 1
ATOM 687 N N . VAL A 1 85 ? 2.936 -3.663 -11.687 1.00 94.38 85 VAL A N 1
ATOM 688 C CA . VAL A 1 85 ? 1.692 -4.432 -11.752 1.00 94.38 85 VAL A CA 1
ATOM 689 C C . VAL A 1 85 ? 0.648 -3.562 -12.446 1.00 94.38 85 VAL A C 1
ATOM 691 O O . VAL A 1 85 ? 0.509 -2.391 -12.098 1.00 94.38 85 VAL A O 1
ATOM 694 N N . ASN A 1 86 ? -0.022 -4.099 -13.463 1.00 92.56 86 ASN A N 1
ATOM 695 C CA . ASN A 1 86 ? -1.128 -3.430 -14.151 1.00 92.56 86 ASN A CA 1
ATOM 696 C C . ASN A 1 86 ? -2.119 -4.483 -14.662 1.00 92.56 86 ASN A C 1
ATOM 698 O O . ASN A 1 86 ? -1.823 -5.179 -15.643 1.00 92.56 86 ASN A O 1
ATOM 702 N N . GLY A 1 87 ? -3.263 -4.614 -13.993 1.00 89.50 87 GLY A N 1
ATOM 703 C CA . GLY A 1 87 ? -4.158 -5.756 -14.135 1.00 89.50 87 GLY A CA 1
ATOM 704 C C . GLY A 1 87 ? -3.402 -7.066 -13.899 1.00 89.50 87 GLY A C 1
ATOM 705 O O . GLY A 1 87 ? -2.630 -7.205 -12.953 1.00 89.50 87 GLY A O 1
ATOM 706 N N . ASP A 1 88 ? -3.540 -8.011 -14.826 1.00 89.81 88 ASP A N 1
ATOM 707 C CA . ASP A 1 88 ? -2.867 -9.315 -14.740 1.00 89.81 88 ASP A CA 1
ATOM 708 C C . ASP A 1 88 ? -1.373 -9.276 -15.129 1.00 89.81 88 ASP A C 1
ATOM 710 O O . ASP A 1 88 ? -0.679 -10.297 -15.099 1.00 89.81 88 ASP A O 1
ATOM 714 N N . SER A 1 89 ? -0.842 -8.115 -15.532 1.00 93.31 89 SER A N 1
ATOM 715 C CA . SER A 1 89 ? 0.555 -7.989 -15.948 1.00 93.31 89 SER A CA 1
ATOM 716 C C . SER A 1 89 ? 1.478 -7.718 -14.762 1.00 93.31 89 SER A C 1
ATOM 718 O O . SER A 1 89 ? 1.466 -6.625 -14.205 1.00 93.31 89 SER A O 1
ATOM 720 N N . LEU A 1 90 ? 2.379 -8.664 -14.479 1.00 95.12 90 LEU A N 1
ATOM 721 C CA . LEU A 1 90 ? 3.521 -8.498 -13.576 1.00 95.12 90 LEU A CA 1
ATOM 722 C C . LEU A 1 90 ? 4.825 -8.357 -14.380 1.00 95.12 90 LEU A C 1
ATOM 724 O O . LEU A 1 90 ? 5.280 -9.311 -15.021 1.00 95.12 90 LEU A O 1
ATOM 728 N N . TYR A 1 91 ? 5.461 -7.184 -14.335 1.00 95.62 91 TYR A N 1
ATOM 729 C CA . TYR A 1 91 ? 6.658 -6.890 -15.125 1.00 95.62 91 TYR A CA 1
ATOM 730 C C . TYR A 1 91 ? 7.860 -6.478 -14.283 1.00 95.62 91 TYR A C 1
ATOM 732 O O . TYR A 1 91 ? 7.812 -5.496 -13.556 1.00 95.62 91 TYR A O 1
ATOM 740 N N . PHE A 1 92 ? 8.971 -7.195 -14.448 1.00 94.69 92 PHE A N 1
ATOM 741 C CA . PHE A 1 92 ? 10.238 -6.912 -13.778 1.00 94.69 92 PHE A CA 1
ATOM 742 C C . PHE A 1 92 ? 11.189 -6.189 -14.722 1.00 94.69 92 PHE A C 1
ATOM 744 O O . PHE A 1 92 ? 11.536 -6.740 -15.772 1.00 94.69 92 PHE A O 1
ATOM 751 N N . PHE A 1 93 ? 11.654 -5.013 -14.307 1.00 91.62 93 PHE A N 1
ATOM 752 C CA . PHE A 1 93 ? 12.615 -4.237 -15.080 1.00 91.62 93 PHE A CA 1
ATOM 753 C C . PHE A 1 93 ? 13.978 -4.911 -15.062 1.00 91.62 93 PHE A C 1
ATOM 755 O O . PHE A 1 93 ? 14.446 -5.395 -14.023 1.00 91.62 93 PHE A O 1
ATOM 762 N N . ARG A 1 94 ? 14.608 -4.956 -16.231 1.00 89.88 94 ARG A N 1
ATOM 763 C CA . ARG A 1 94 ? 15.908 -5.612 -16.422 1.00 89.88 94 ARG A CA 1
ATOM 764 C C . ARG A 1 94 ? 17.021 -4.610 -16.637 1.00 89.88 94 ARG A C 1
ATOM 766 O O . ARG A 1 94 ? 18.176 -4.933 -16.357 1.00 89.88 94 ARG A O 1
ATOM 773 N N . THR A 1 95 ? 16.683 -3.427 -17.133 1.00 86.94 95 THR A N 1
ATOM 774 C CA . THR A 1 95 ? 17.660 -2.387 -17.403 1.00 86.94 95 THR A CA 1
ATOM 775 C C . THR A 1 95 ? 18.213 -1.835 -16.089 1.00 86.94 95 THR A C 1
ATOM 777 O O . THR A 1 95 ? 17.441 -1.458 -15.205 1.00 86.94 95 THR A O 1
ATOM 780 N N . PRO A 1 96 ? 19.544 -1.782 -15.924 1.00 82.12 96 PRO A N 1
ATOM 781 C CA . PRO A 1 96 ? 20.163 -1.135 -14.775 1.00 82.12 96 PRO A CA 1
ATOM 782 C C . PRO A 1 96 ? 19.773 0.346 -14.665 1.00 82.12 96 PRO A C 1
ATOM 784 O O . PRO A 1 96 ? 19.662 1.040 -15.675 1.00 82.12 96 PRO A O 1
ATOM 787 N N . SER A 1 97 ? 19.627 0.855 -13.439 1.00 72.81 97 SER A N 1
ATOM 788 C CA . SER A 1 97 ? 19.218 2.245 -13.183 1.00 72.81 97 SER A CA 1
AT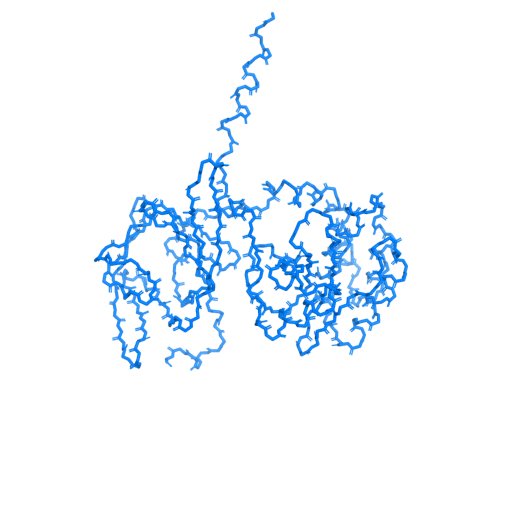OM 789 C C . SER A 1 97 ? 20.186 3.284 -13.758 1.00 72.81 97 SER A C 1
ATOM 791 O O . SER A 1 97 ? 19.769 4.390 -14.078 1.00 72.81 97 SER A O 1
ATOM 793 N N . ASN A 1 98 ? 21.461 2.943 -13.950 1.00 76.31 98 ASN A N 1
ATOM 794 C CA . ASN A 1 98 ? 22.458 3.835 -14.551 1.00 76.31 98 ASN A CA 1
ATOM 795 C C . ASN A 1 98 ? 22.348 3.954 -16.085 1.00 76.31 98 ASN A C 1
ATOM 797 O O . ASN A 1 98 ? 23.089 4.721 -16.700 1.00 76.31 98 ASN A O 1
ATOM 801 N N . LYS A 1 99 ? 21.435 3.211 -16.720 1.00 82.69 99 LYS A N 1
ATOM 802 C CA . LYS A 1 99 ? 21.218 3.204 -18.169 1.00 82.69 99 LYS A CA 1
ATOM 803 C C . LYS A 1 99 ? 19.895 3.866 -18.559 1.00 82.69 99 LYS A C 1
ATOM 805 O O . LYS A 1 99 ? 19.002 3.238 -19.118 1.00 82.69 99 LYS A O 1
ATOM 810 N N . MET A 1 100 ? 19.790 5.165 -18.300 1.00 75.75 100 MET A N 1
ATOM 811 C CA . MET A 1 100 ? 18.543 5.937 -18.416 1.00 75.75 100 MET A CA 1
ATOM 812 C C . MET A 1 100 ? 17.814 5.802 -19.757 1.00 75.75 100 MET A C 1
ATOM 814 O O . MET A 1 100 ? 16.600 5.627 -19.775 1.00 75.75 100 MET A O 1
ATOM 818 N N . LYS A 1 101 ? 18.540 5.869 -20.880 1.00 79.44 101 LYS A N 1
ATOM 819 C CA . LYS A 1 101 ? 17.933 5.762 -22.214 1.00 79.44 101 LYS A CA 1
ATOM 820 C C . LYS A 1 101 ? 17.313 4.381 -22.446 1.00 79.44 101 LYS A C 1
ATOM 822 O O . LYS A 1 101 ? 16.156 4.295 -22.834 1.00 79.44 101 LYS A O 1
ATOM 827 N N . GLU A 1 102 ? 18.067 3.322 -22.153 1.00 86.69 102 GLU A N 1
ATOM 828 C CA . GLU A 1 102 ? 17.577 1.939 -22.247 1.00 86.69 102 GLU A CA 1
ATOM 829 C C . GLU A 1 102 ? 16.392 1.720 -21.283 1.00 86.69 102 GLU A C 1
ATOM 831 O O . GLU A 1 102 ? 15.435 1.026 -21.615 1.00 86.69 102 GLU A O 1
ATOM 836 N N . TYR A 1 103 ? 16.417 2.362 -20.108 1.00 85.81 103 TYR A N 1
ATOM 837 C CA . TYR A 1 103 ? 15.362 2.237 -19.103 1.00 85.81 103 TYR A CA 1
ATOM 838 C C . TYR A 1 103 ? 14.062 2.898 -19.570 1.00 85.81 103 TYR A C 1
ATOM 840 O O . TYR A 1 103 ? 12.980 2.333 -19.424 1.00 85.81 103 TYR A O 1
ATOM 848 N N . LEU A 1 104 ? 14.167 4.087 -20.165 1.00 83.25 104 LEU A N 1
ATOM 849 C CA . LEU A 1 104 ? 13.046 4.790 -20.779 1.00 83.25 104 LEU A CA 1
ATOM 850 C C . LEU A 1 104 ? 12.438 3.970 -21.926 1.00 83.25 104 LEU A C 1
ATOM 852 O O . LEU A 1 104 ? 11.219 3.838 -22.000 1.00 83.25 104 LEU A O 1
ATOM 856 N N . GLU A 1 105 ? 13.273 3.391 -22.792 1.00 88.19 105 GLU A N 1
ATOM 857 C CA . GLU A 1 105 ? 12.827 2.510 -23.879 1.00 88.19 105 GLU A CA 1
ATOM 858 C C . GLU A 1 105 ? 12.092 1.272 -23.332 1.00 88.19 105 GLU A C 1
ATOM 860 O O . GLU A 1 105 ? 11.013 0.926 -23.820 1.00 88.19 105 GLU A O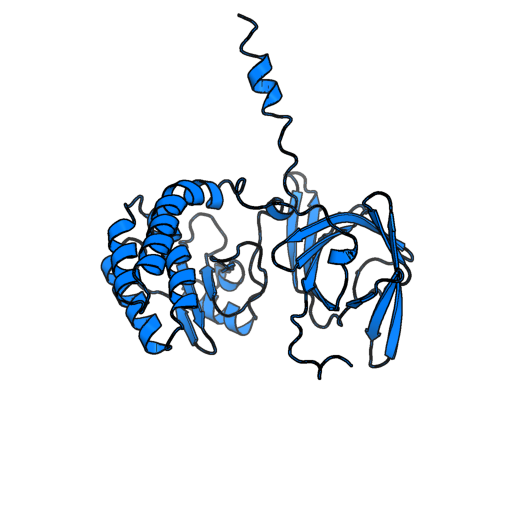 1
ATOM 865 N N . GLU A 1 106 ? 12.623 0.638 -22.280 1.00 92.31 106 GLU A N 1
ATOM 866 C CA . GLU A 1 106 ? 11.968 -0.476 -21.585 1.00 92.31 106 GLU A CA 1
ATOM 867 C C . GLU A 1 106 ? 10.613 -0.062 -20.988 1.00 92.31 106 GLU A C 1
ATOM 869 O O . GLU A 1 106 ? 9.624 -0.785 -21.131 1.00 92.31 106 GLU A O 1
ATOM 874 N N . TRP A 1 107 ? 10.543 1.110 -20.356 1.00 89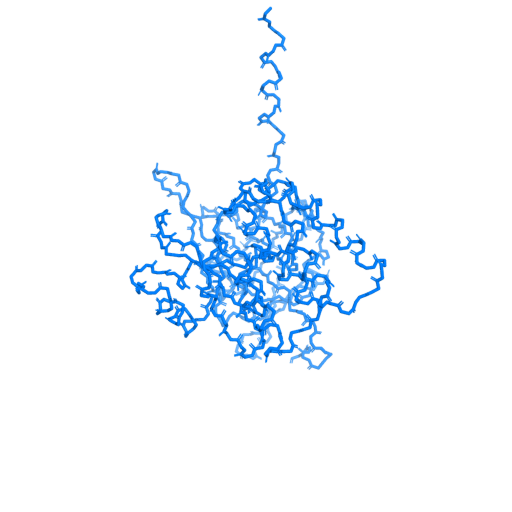.38 107 TRP A N 1
ATOM 875 C CA . TRP A 1 107 ? 9.330 1.614 -19.717 1.00 89.38 107 TRP A CA 1
ATOM 876 C C . TRP A 1 107 ? 8.230 1.978 -20.720 1.00 89.38 107 TRP A C 1
ATOM 878 O O . TRP A 1 107 ? 7.078 1.579 -20.547 1.00 89.38 107 TRP A O 1
ATOM 888 N N . LEU A 1 108 ? 8.580 2.660 -21.813 1.00 89.00 108 LEU A N 1
ATOM 889 C CA . LEU A 1 108 ? 7.647 2.973 -22.900 1.00 89.00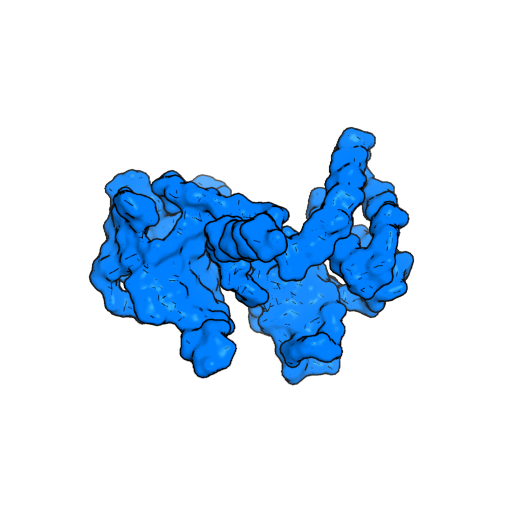 108 LEU A CA 1
ATOM 890 C C . LEU A 1 108 ? 7.156 1.703 -23.604 1.00 89.00 108 LEU A C 1
ATOM 892 O O . LEU A 1 108 ? 5.970 1.575 -23.910 1.00 89.00 108 LEU A O 1
ATOM 896 N N . SER A 1 109 ? 8.049 0.731 -23.807 1.00 91.38 109 SER A N 1
ATOM 897 C CA . SER A 1 109 ? 7.684 -0.588 -24.330 1.00 91.38 109 SER A CA 1
ATOM 898 C C . SER A 1 109 ? 6.684 -1.293 -23.412 1.00 91.38 109 SER A C 1
ATOM 900 O O . SER A 1 109 ? 5.679 -1.830 -23.884 1.00 91.38 109 SER A O 1
ATOM 902 N N . TYR A 1 110 ? 6.899 -1.232 -22.092 1.00 93.19 110 TYR A N 1
ATOM 903 C CA . TYR A 1 110 ? 5.961 -1.775 -21.117 1.00 93.19 110 TYR A CA 1
ATOM 904 C C . TYR A 1 110 ? 4.591 -1.093 -21.176 1.00 93.19 110 TYR A C 1
ATOM 906 O O . TYR A 1 110 ? 3.594 -1.803 -21.321 1.00 93.19 110 TYR A O 1
ATOM 914 N N . LYS A 1 111 ? 4.547 0.250 -21.135 1.00 90.25 111 LYS A N 1
ATOM 915 C CA . LYS A 1 111 ? 3.311 1.050 -21.245 1.00 90.25 111 LYS A CA 1
ATOM 916 C C . LYS A 1 111 ? 2.468 0.591 -22.431 1.00 90.25 111 LYS A C 1
ATOM 918 O O . LYS A 1 111 ? 1.297 0.256 -22.266 1.00 90.25 111 LYS A O 1
ATOM 923 N N . ASN A 1 112 ? 3.090 0.539 -23.607 1.00 90.25 112 ASN A N 1
ATOM 924 C CA . ASN A 1 112 ? 2.418 0.187 -24.853 1.00 90.25 112 ASN A CA 1
ATOM 925 C C . ASN A 1 112 ? 1.942 -1.269 -24.856 1.00 90.25 112 ASN A C 1
ATOM 927 O O . ASN A 1 112 ? 0.855 -1.556 -25.346 1.00 90.25 112 ASN A O 1
ATOM 931 N N . ARG A 1 113 ? 2.726 -2.194 -24.288 1.00 93.06 113 ARG A N 1
ATOM 932 C CA . ARG A 1 113 ? 2.374 -3.620 -24.246 1.00 93.06 113 ARG A CA 1
ATOM 933 C C . ARG A 1 113 ? 1.138 -3.901 -23.394 1.00 93.06 113 ARG A C 1
ATOM 935 O O . ARG A 1 113 ? 0.387 -4.811 -23.725 1.00 93.06 113 ARG A O 1
ATOM 942 N N . VAL A 1 114 ? 0.962 -3.175 -22.291 1.00 93.06 114 VAL A N 1
ATOM 943 C CA . VAL A 1 114 ? -0.156 -3.393 -21.353 1.00 93.06 114 VAL A CA 1
ATOM 944 C C . VAL A 1 114 ? -1.290 -2.386 -21.525 1.00 93.06 114 VAL A C 1
ATOM 946 O O . VAL A 1 114 ? -2.240 -2.424 -20.751 1.00 93.06 114 VAL A O 1
ATOM 949 N N . CYS A 1 115 ? -1.188 -1.494 -22.517 1.00 89.44 115 CYS A N 1
ATOM 950 C CA . CYS A 1 115 ? -2.128 -0.396 -22.744 1.00 89.44 115 CYS A CA 1
ATOM 951 C C . CYS A 1 115 ? -2.417 0.394 -21.456 1.00 89.44 115 CYS A C 1
ATOM 953 O O . CYS A 1 115 ? -3.573 0.652 -21.126 1.00 89.44 115 CYS A O 1
ATOM 955 N N . MET A 1 116 ? -1.363 0.727 -20.701 1.00 89.06 116 MET A N 1
ATOM 956 C CA . MET A 1 116 ? -1.496 1.436 -19.426 1.00 89.06 116 MET A CA 1
ATOM 957 C C . MET A 1 116 ? -2.169 2.795 -19.634 1.00 89.06 116 MET A C 1
ATOM 959 O O . MET A 1 116 ? -1.775 3.547 -20.528 1.00 89.06 116 MET A O 1
ATOM 963 N N . GLU A 1 117 ? -3.142 3.118 -18.781 1.00 86.31 117 GLU A N 1
ATOM 964 C CA . GLU A 1 117 ? -3.805 4.422 -18.790 1.00 86.31 117 GLU A CA 1
ATOM 965 C C . GLU A 1 117 ? -2.791 5.549 -18.568 1.00 86.31 117 GLU A C 1
ATOM 967 O O . GLU A 1 117 ? -1.906 5.447 -17.716 1.00 86.31 117 GLU A O 1
ATOM 972 N N . ASP A 1 118 ? -2.947 6.647 -19.305 1.00 79.38 118 ASP A N 1
ATOM 973 C CA . ASP A 1 118 ? -2.053 7.802 -19.241 1.00 79.38 118 ASP A CA 1
ATOM 974 C C . ASP A 1 118 ? -1.921 8.372 -17.818 1.00 79.38 118 ASP A C 1
ATOM 976 O O . ASP A 1 118 ? -0.812 8.708 -17.403 1.00 79.38 118 ASP A O 1
ATOM 980 N N . ALA A 1 119 ? -3.003 8.394 -17.032 1.00 77.94 119 ALA A N 1
ATOM 981 C CA . ALA A 1 119 ? -2.966 8.827 -15.635 1.00 77.94 119 ALA A CA 1
ATOM 982 C C . ALA A 1 119 ? -2.055 7.935 -14.770 1.00 77.94 119 ALA A C 1
ATOM 984 O O . ALA A 1 119 ? -1.170 8.439 -14.076 1.00 77.94 119 ALA A O 1
ATOM 985 N N . HIS A 1 120 ? -2.212 6.608 -14.854 1.00 82.12 120 HIS A N 1
ATOM 986 C CA . HIS A 1 120 ? -1.350 5.656 -14.145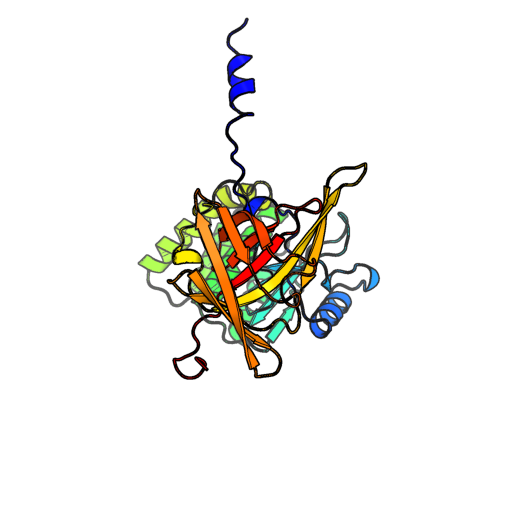 1.00 82.12 120 HIS A CA 1
ATOM 987 C C . HIS A 1 120 ? 0.093 5.724 -14.644 1.00 82.12 120 HIS A C 1
ATOM 989 O O . HIS A 1 120 ? 1.025 5.763 -13.841 1.00 82.12 120 HIS A O 1
ATOM 995 N N . PHE A 1 121 ? 0.288 5.808 -15.962 1.00 83.88 121 PHE A N 1
ATOM 996 C CA . PHE A 1 121 ? 1.607 5.922 -16.570 1.00 83.88 121 PHE A CA 1
ATOM 997 C C . PHE A 1 121 ? 2.348 7.160 -16.074 1.00 83.88 121 PHE A C 1
ATOM 999 O O . PHE A 1 121 ? 3.514 7.056 -15.695 1.00 83.88 121 PHE A O 1
ATOM 1006 N N . VAL A 1 122 ? 1.676 8.311 -16.013 1.00 75.69 122 VAL A N 1
ATOM 1007 C CA . VAL A 1 122 ? 2.226 9.535 -15.428 1.00 75.69 122 VAL A CA 1
ATOM 1008 C C . VAL A 1 122 ? 2.612 9.298 -13.972 1.00 75.69 122 VAL A C 1
ATOM 1010 O O . VAL A 1 122 ? 3.779 9.474 -13.625 1.00 75.69 122 VAL A O 1
ATOM 1013 N N . THR A 1 123 ? 1.677 8.854 -13.126 1.00 76.56 123 THR A N 1
ATOM 1014 C CA . THR A 1 123 ? 1.922 8.662 -11.688 1.00 76.56 123 THR A CA 1
ATOM 1015 C C . THR A 1 123 ? 3.085 7.707 -11.422 1.00 76.56 123 THR A C 1
ATOM 1017 O O . THR A 1 123 ? 3.945 7.996 -10.589 1.00 76.56 123 THR A O 1
ATOM 1020 N N . TYR A 1 124 ? 3.159 6.594 -12.149 1.00 85.06 124 TYR A N 1
ATOM 1021 C CA . TYR A 1 124 ? 4.233 5.617 -11.990 1.00 85.06 124 TYR A CA 1
ATOM 1022 C C . TYR A 1 124 ? 5.563 6.147 -12.530 1.00 85.06 124 TYR A C 1
ATOM 1024 O O . TYR A 1 124 ? 6.601 5.941 -11.903 1.00 85.06 124 TYR A O 1
ATOM 1032 N N . SER A 1 125 ? 5.545 6.895 -13.638 1.00 78.94 125 SER A N 1
ATOM 1033 C CA . SER A 1 125 ? 6.746 7.532 -14.191 1.00 78.94 125 SER A CA 1
ATOM 1034 C C . SER A 1 125 ? 7.371 8.522 -13.214 1.00 78.94 125 SER A C 1
ATOM 1036 O O . SER A 1 125 ? 8.591 8.547 -13.098 1.00 78.94 125 SER A O 1
ATOM 1038 N N . LEU A 1 126 ? 6.563 9.288 -12.468 1.00 74.88 126 LEU A N 1
ATOM 1039 C CA . LEU A 1 126 ? 7.064 10.177 -11.411 1.00 74.88 126 LEU A CA 1
ATOM 1040 C C . LEU A 1 126 ? 7.871 9.399 -10.368 1.00 74.88 126 LEU A C 1
ATOM 1042 O O . LEU A 1 126 ? 8.992 9.778 -10.035 1.00 74.88 126 LEU A O 1
ATOM 1046 N N . ALA A 1 127 ? 7.321 8.286 -9.883 1.00 76.06 127 ALA A N 1
ATOM 1047 C CA . ALA A 1 127 ? 7.986 7.447 -8.894 1.00 76.06 127 ALA A CA 1
ATOM 1048 C C . ALA A 1 127 ? 9.298 6.847 -9.436 1.00 76.06 127 ALA A C 1
ATOM 1050 O O . ALA A 1 127 ? 10.316 6.847 -8.741 1.00 76.06 127 ALA A O 1
ATOM 1051 N N . VAL A 1 128 ? 9.298 6.396 -10.695 1.00 78.69 128 VAL A N 1
ATOM 1052 C CA . VAL A 1 128 ? 10.494 5.881 -11.381 1.00 78.69 128 VAL A CA 1
ATOM 1053 C C . VAL A 1 128 ? 11.560 6.967 -11.549 1.00 78.69 128 VAL A C 1
ATOM 1055 O O . VAL A 1 128 ? 12.717 6.723 -11.217 1.00 78.69 128 VAL A O 1
ATOM 1058 N N . ILE A 1 129 ? 11.195 8.164 -12.022 1.00 73.75 129 ILE A N 1
ATOM 1059 C CA . ILE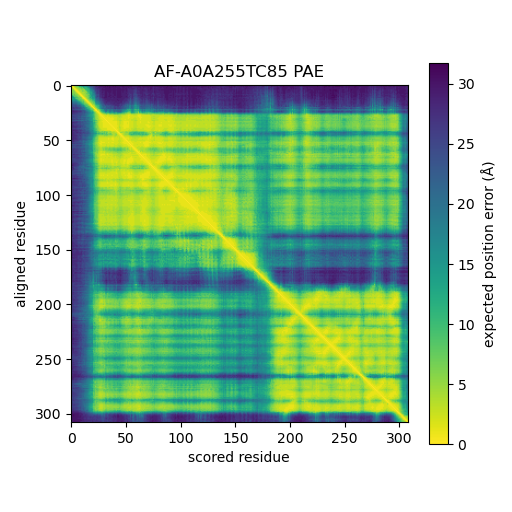 A 1 129 ? 12.124 9.295 -12.201 1.00 73.75 129 ILE A CA 1
ATOM 1060 C C . ILE A 1 129 ? 12.816 9.624 -10.883 1.00 73.75 129 ILE A C 1
ATOM 1062 O O . ILE A 1 129 ? 14.039 9.722 -10.850 1.00 73.75 129 ILE A O 1
ATOM 1066 N N . ASN A 1 130 ? 12.050 9.723 -9.796 1.00 69.31 130 ASN A N 1
ATOM 1067 C CA . ASN A 1 130 ? 12.595 10.045 -8.480 1.00 69.31 130 ASN A CA 1
ATOM 1068 C C . ASN A 1 130 ? 13.607 8.995 -8.008 1.00 69.31 130 ASN A C 1
ATOM 1070 O O . ASN A 1 130 ? 14.688 9.343 -7.536 1.00 69.31 130 ASN A O 1
ATOM 1074 N N . TYR A 1 131 ? 13.295 7.712 -8.198 1.00 72.75 131 TYR A N 1
ATOM 1075 C CA . TYR A 1 131 ? 14.233 6.629 -7.913 1.00 72.75 131 TYR A CA 1
ATOM 1076 C C . TYR A 1 131 ? 15.521 6.747 -8.742 1.00 72.75 131 TYR A C 1
ATOM 1078 O O . TYR A 1 131 ? 16.623 6.674 -8.198 1.00 72.75 131 TYR A O 1
ATOM 1086 N N . LEU A 1 132 ? 15.394 6.968 -10.051 1.00 70.38 132 LEU A N 1
ATOM 1087 C CA . LEU A 1 132 ? 16.538 7.053 -10.956 1.00 70.38 132 LEU A CA 1
ATOM 1088 C C . LEU A 1 132 ? 17.405 8.295 -10.699 1.00 70.38 132 LEU A C 1
ATOM 1090 O O . LEU A 1 132 ? 18.628 8.212 -10.827 1.00 70.38 132 LEU A O 1
ATOM 1094 N N . MET A 1 133 ? 16.798 9.423 -10.325 1.00 67.00 133 MET A N 1
ATOM 1095 C CA . MET A 1 133 ? 17.507 10.650 -9.953 1.00 67.00 133 MET A CA 1
ATOM 1096 C C . MET A 1 133 ? 18.294 10.474 -8.654 1.00 67.00 133 MET A C 1
ATOM 1098 O O . MET A 1 133 ? 19.464 10.847 -8.610 1.00 67.00 133 MET A O 1
ATOM 1102 N N . HIS A 1 134 ? 17.690 9.864 -7.629 1.00 63.50 134 HIS A N 1
ATOM 1103 C CA . HIS A 1 134 ? 18.349 9.625 -6.344 1.00 63.50 134 HIS A CA 1
ATOM 1104 C C . HIS A 1 134 ? 19.544 8.669 -6.474 1.00 63.50 134 HIS A C 1
ATOM 1106 O O . HIS A 1 134 ? 20.608 8.918 -5.913 1.00 63.50 134 HIS A O 1
ATOM 1112 N N . GLU A 1 135 ? 19.400 7.582 -7.235 1.00 62.22 135 GLU A N 1
ATOM 1113 C CA . GLU A 1 135 ? 20.475 6.594 -7.399 1.00 62.22 135 GLU A CA 1
ATOM 1114 C C . GLU A 1 135 ? 21.643 7.102 -8.258 1.00 62.22 135 GLU A C 1
ATOM 1116 O O . GLU A 1 135 ? 22.774 6.657 -8.068 1.00 62.22 135 GLU A O 1
ATOM 1121 N N . ASN A 1 136 ? 21.393 8.015 -9.204 1.00 61.22 136 ASN A N 1
ATOM 1122 C CA . ASN A 1 136 ? 22.400 8.416 -10.194 1.00 61.22 136 ASN A CA 1
ATOM 1123 C C . ASN A 1 136 ? 22.844 9.886 -10.115 1.00 61.22 136 ASN A C 1
ATOM 1125 O O . ASN A 1 136 ? 23.755 10.256 -10.851 1.00 61.22 136 ASN A O 1
ATOM 1129 N N . ASN A 1 137 ? 22.248 10.711 -9.246 1.00 55.38 137 ASN A N 1
ATOM 1130 C CA . ASN A 1 137 ? 22.570 12.135 -9.077 1.00 55.38 137 ASN A CA 1
ATOM 1131 C C . ASN A 1 137 ? 22.463 12.946 -10.393 1.00 55.38 137 ASN A C 1
ATOM 1133 O O . ASN A 1 137 ? 23.372 13.692 -10.754 1.00 55.38 137 ASN A O 1
ATOM 1137 N N . MET A 1 138 ? 21.374 12.738 -11.145 1.00 57.94 138 MET A N 1
ATOM 1138 C CA . MET A 1 138 ? 21.177 13.266 -12.508 1.00 57.94 138 MET A CA 1
ATOM 1139 C C . MET A 1 138 ? 20.035 14.291 -12.588 1.00 57.94 138 MET A C 1
ATOM 1141 O O . MET A 1 138 ? 19.039 14.174 -11.877 1.00 57.94 138 MET A O 1
ATOM 1145 N N . GLU A 1 139 ? 20.126 15.230 -13.537 1.00 57.84 139 GLU A N 1
ATOM 1146 C CA . GLU A 1 139 ? 19.040 16.157 -13.891 1.00 57.84 139 GLU A CA 1
ATOM 1147 C C . GLU A 1 139 ? 17.924 15.419 -14.663 1.00 57.84 139 GLU A C 1
ATOM 1149 O O . GLU A 1 139 ? 18.065 15.082 -15.840 1.00 57.84 139 GLU A O 1
ATOM 1154 N N . GLY A 1 140 ? 16.788 15.152 -14.010 1.00 60.09 140 GLY A N 1
ATOM 1155 C CA . GLY A 1 140 ? 15.672 14.356 -14.552 1.00 60.09 140 GLY A CA 1
ATOM 1156 C C . GLY A 1 140 ? 14.889 14.971 -15.723 1.00 60.09 140 GLY A C 1
ATOM 1157 O O . GLY A 1 140 ? 13.900 14.384 -16.166 1.00 60.09 140 GLY A O 1
ATOM 1158 N N . VAL A 1 141 ? 15.298 16.130 -16.246 1.00 64.94 141 VAL A N 1
ATOM 1159 C CA . VAL A 1 141 ? 14.529 16.928 -17.221 1.00 64.94 141 VAL A CA 1
ATOM 1160 C C . VAL A 1 141 ? 14.308 16.178 -18.539 1.00 64.94 141 VAL A C 1
ATOM 1162 O O . VAL A 1 141 ? 13.173 16.061 -18.990 1.00 64.94 141 VAL A O 1
ATOM 1165 N N . ALA A 1 142 ? 15.354 15.581 -19.123 1.00 67.06 142 ALA A N 1
ATOM 1166 C CA . ALA A 1 142 ? 15.243 14.883 -20.412 1.00 67.06 142 ALA A CA 1
ATOM 1167 C C . ALA A 1 142 ? 14.366 13.617 -20.344 1.00 67.06 142 ALA A C 1
ATOM 1169 O O . ALA A 1 142 ? 13.643 13.299 -21.291 1.00 67.06 142 ALA A O 1
ATOM 1170 N N . PHE A 1 143 ? 14.409 12.896 -19.218 1.00 69.31 143 PHE A N 1
ATOM 1171 C CA . PHE A 1 143 ? 13.537 11.741 -18.995 1.00 69.31 143 PHE A CA 1
ATOM 1172 C C . PHE A 1 143 ? 12.084 12.200 -18.847 1.00 69.31 143 PHE A C 1
ATOM 1174 O O . PHE A 1 143 ? 11.199 11.654 -19.498 1.00 69.31 143 PHE A O 1
ATOM 1181 N N . SER A 1 144 ? 11.853 13.251 -18.059 1.00 67.62 144 SER A N 1
ATOM 1182 C CA . SER A 1 144 ? 10.532 13.851 -17.848 1.00 67.62 144 SER A CA 1
ATOM 1183 C C . SER A 1 144 ? 9.900 14.313 -19.160 1.00 67.62 144 SER A C 1
ATOM 1185 O O . SER A 1 144 ? 8.789 13.903 -19.479 1.00 67.62 144 SER A O 1
ATOM 1187 N N . ASP A 1 145 ? 10.633 15.070 -19.978 1.00 69.81 145 ASP A N 1
ATOM 1188 C CA . ASP A 1 145 ? 10.160 15.527 -21.291 1.00 69.81 145 ASP A CA 1
ATOM 1189 C C . ASP A 1 145 ? 9.828 14.359 -22.229 1.00 69.81 145 ASP A C 1
ATOM 1191 O O . ASP A 1 145 ? 8.844 14.397 -22.974 1.00 69.81 145 ASP A O 1
ATOM 1195 N N . SER A 1 146 ? 10.611 13.280 -22.155 1.00 73.62 146 SER A N 1
ATOM 1196 C CA . SER A 1 146 ? 10.359 12.082 -22.952 1.00 73.62 146 SER A CA 1
ATOM 1197 C C . SER A 1 146 ? 9.089 11.355 -22.511 1.00 73.62 146 SER A C 1
ATOM 1199 O O . SER A 1 146 ? 8.323 10.925 -23.365 1.00 73.62 146 SER A O 1
ATOM 1201 N N . ILE A 1 147 ? 8.812 11.256 -21.209 1.00 74.62 147 ILE A N 1
ATOM 1202 C CA . ILE A 1 147 ? 7.555 10.686 -20.697 1.00 74.62 147 ILE A CA 1
ATOM 1203 C C . ILE A 1 147 ? 6.365 11.520 -21.168 1.00 74.62 147 ILE A C 1
ATOM 1205 O O . ILE A 1 147 ? 5.410 10.973 -21.717 1.00 74.62 147 ILE A O 1
ATOM 1209 N N . LEU A 1 148 ? 6.445 12.841 -21.001 1.00 71.06 148 LEU A N 1
ATOM 1210 C CA . LEU A 1 148 ? 5.345 13.751 -21.307 1.00 71.06 148 LEU A CA 1
ATOM 1211 C C . LEU A 1 148 ? 5.003 13.793 -22.802 1.00 71.06 148 LEU A C 1
ATOM 1213 O O . LEU A 1 148 ? 3.837 13.912 -23.152 1.00 71.06 148 LEU A O 1
ATOM 1217 N N . SER A 1 149 ? 5.985 13.624 -23.694 1.00 75.44 149 SER A N 1
ATOM 1218 C CA . SER A 1 149 ? 5.724 13.546 -25.145 1.00 75.44 149 SER A CA 1
ATOM 1219 C C . SER A 1 149 ? 4.955 12.289 -25.585 1.00 75.44 149 SER A C 1
ATOM 1221 O O . SER A 1 149 ? 4.441 12.253 -26.700 1.00 75.44 149 SER A O 1
ATOM 1223 N N . HIS A 1 150 ? 4.853 11.271 -24.723 1.00 71.38 150 HIS A N 1
ATOM 1224 C CA . HIS A 1 150 ? 4.119 10.027 -24.987 1.00 71.38 150 HIS A CA 1
ATOM 1225 C C . HIS A 1 150 ? 2.742 9.979 -24.311 1.00 71.38 150 HIS A C 1
ATOM 1227 O O . HIS A 1 150 ? 2.067 8.949 -24.382 1.00 71.38 150 HIS A O 1
ATOM 1233 N N . VAL A 1 151 ? 2.341 11.050 -23.626 1.00 70.25 151 VAL A N 1
ATOM 1234 C CA . VAL A 1 151 ? 1.030 11.198 -22.988 1.00 70.25 151 VAL A CA 1
ATOM 1235 C C . VAL A 1 151 ? 0.186 12.117 -23.858 1.00 70.25 151 VAL A C 1
ATOM 1237 O O . VAL A 1 151 ? 0.659 13.168 -24.291 1.00 70.25 151 VAL A O 1
ATOM 1240 N N . ASN A 1 152 ? -1.064 11.741 -24.119 1.00 69.12 152 ASN A N 1
ATOM 1241 C CA . ASN A 1 152 ? -1.969 12.620 -24.846 1.00 69.12 152 ASN A CA 1
ATOM 1242 C C . ASN A 1 152 ? -2.625 13.598 -23.860 1.00 69.12 152 ASN A C 1
ATOM 1244 O O . ASN A 1 152 ? -3.690 13.315 -23.320 1.00 69.12 152 ASN A O 1
ATOM 1248 N N . MET A 1 153 ? -1.960 14.725 -23.600 1.00 66.94 153 MET A N 1
ATOM 1249 C CA . MET A 1 153 ? -2.387 15.726 -22.616 1.00 66.94 153 MET A CA 1
ATOM 1250 C C . MET A 1 153 ? -2.458 17.137 -23.208 1.00 66.94 153 MET A C 1
ATOM 1252 O O . MET A 1 153 ? -1.779 17.451 -24.189 1.00 66.94 153 MET A O 1
ATOM 1256 N N . SER A 1 154 ? -3.273 18.002 -22.603 1.00 67.69 154 SER A N 1
ATOM 1257 C CA . SER A 1 154 ? -3.321 19.421 -22.957 1.00 67.69 154 SER A CA 1
ATOM 1258 C C . SER A 1 154 ? -2.019 20.134 -22.563 1.00 67.69 154 SER A C 1
ATOM 1260 O O . SER A 1 154 ? -1.267 19.679 -21.699 1.00 67.69 154 SER A O 1
ATOM 1262 N N . PHE A 1 155 ? -1.746 21.288 -23.177 1.00 63.62 155 PHE A N 1
ATOM 1263 C CA . PHE A 1 155 ? -0.573 22.101 -22.834 1.00 63.62 155 PHE A CA 1
ATOM 1264 C C . PHE A 1 155 ? -0.579 22.554 -21.361 1.00 63.62 155 PHE A C 1
ATOM 1266 O O . PHE A 1 155 ? 0.465 22.599 -20.717 1.00 63.62 155 PHE A O 1
ATOM 1273 N N . GLU A 1 156 ? -1.755 22.848 -20.806 1.00 68.56 156 GLU A N 1
ATOM 1274 C CA . GLU A 1 156 ? -1.913 23.273 -19.409 1.00 68.56 156 GLU A CA 1
ATOM 1275 C C . GLU A 1 156 ? -1.651 22.116 -18.435 1.00 68.56 156 GLU A C 1
ATOM 1277 O O . GLU A 1 156 ? -1.001 22.294 -17.404 1.00 68.56 156 GLU A O 1
ATOM 1282 N N . GLU A 1 157 ? -2.110 20.910 -18.781 1.00 62.88 157 GLU A N 1
ATOM 1283 C CA . GLU A 1 157 ? -1.818 19.691 -18.025 1.00 62.88 157 GLU A CA 1
ATOM 1284 C C . GLU A 1 157 ? -0.321 19.367 -18.080 1.00 62.88 157 GLU A C 1
ATOM 1286 O O . GLU A 1 157 ? 0.271 18.995 -17.063 1.00 62.88 157 GLU A O 1
ATOM 1291 N N . TYR A 1 158 ? 0.293 19.538 -19.257 1.00 65.25 158 TYR A N 1
ATOM 1292 C CA . TYR A 1 158 ? 1.719 19.322 -19.486 1.00 65.25 158 TYR A CA 1
ATOM 1293 C C . TYR A 1 158 ? 2.554 20.243 -18.602 1.00 65.25 158 TYR A C 1
ATOM 1295 O O . TYR A 1 158 ? 3.424 19.772 -17.870 1.00 65.25 158 TYR A O 1
ATOM 1303 N N . ASP A 1 159 ? 2.259 21.543 -18.619 1.00 63.28 159 ASP A N 1
ATOM 1304 C CA . ASP A 1 159 ? 3.010 22.533 -17.851 1.00 63.28 159 ASP A CA 1
ATOM 1305 C C . ASP A 1 159 ? 2.822 22.328 -16.338 1.00 63.28 159 ASP A C 1
ATOM 1307 O O . ASP A 1 159 ? 3.787 22.344 -15.573 1.00 63.28 159 ASP A O 1
ATOM 1311 N N . CYS A 1 160 ? 1.602 22.006 -15.890 1.00 65.50 160 CYS A N 1
ATOM 1312 C CA . CYS A 1 160 ? 1.336 21.661 -14.490 1.00 65.50 160 CYS A CA 1
ATOM 1313 C C . CYS A 1 160 ? 2.146 20.438 -14.027 1.00 65.50 160 CYS A C 1
ATOM 1315 O O . CYS A 1 160 ? 2.745 20.450 -12.946 1.00 65.50 160 CYS A O 1
ATOM 1317 N N . LEU A 1 161 ? 2.176 19.377 -14.834 1.00 62.12 161 LEU A N 1
ATOM 1318 C CA . LEU A 1 161 ? 2.867 18.135 -14.504 1.00 62.12 161 LEU A CA 1
ATOM 1319 C C . LEU A 1 161 ? 4.391 18.288 -14.564 1.00 62.12 161 LEU A C 1
ATOM 1321 O O . LEU A 1 161 ? 5.086 17.814 -13.666 1.00 62.12 161 LEU A O 1
ATOM 1325 N N . ARG A 1 162 ? 4.907 18.999 -15.570 1.00 64.31 162 ARG A N 1
ATOM 1326 C CA . ARG A 1 162 ? 6.328 19.337 -15.699 1.00 64.31 162 ARG A CA 1
ATOM 1327 C C . ARG A 1 162 ? 6.814 20.136 -14.498 1.00 64.31 162 ARG A C 1
ATOM 1329 O O . ARG A 1 162 ? 7.821 19.776 -13.896 1.00 64.31 162 ARG A O 1
ATOM 1336 N N . ASN A 1 163 ? 6.051 21.150 -14.090 1.00 66.00 163 ASN A N 1
ATOM 1337 C CA . ASN A 1 163 ? 6.363 21.944 -12.907 1.00 66.00 163 ASN A CA 1
ATOM 1338 C C . ASN A 1 163 ? 6.357 2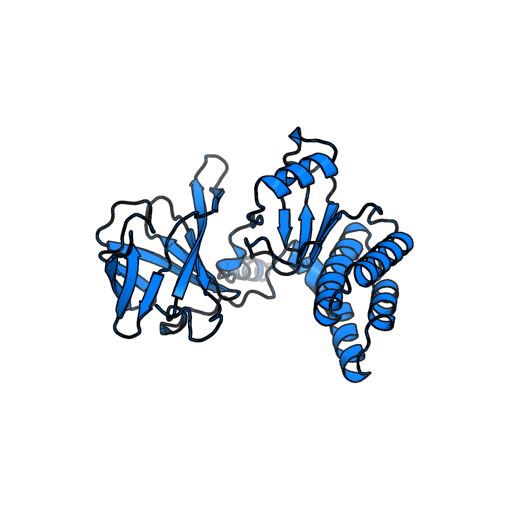1.089 -11.633 1.00 66.00 163 ASN A C 1
ATOM 1340 O O . ASN A 1 163 ? 7.278 21.224 -10.835 1.00 66.00 163 ASN A O 1
ATOM 1344 N N . LYS A 1 164 ? 5.407 20.151 -11.477 1.00 61.88 164 LYS A N 1
ATOM 1345 C CA . LYS A 1 164 ? 5.402 19.186 -10.358 1.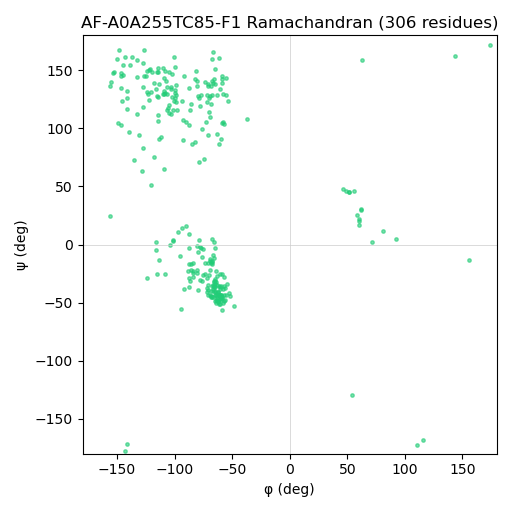00 61.88 164 LYS A CA 1
ATOM 1346 C C . LYS A 1 164 ? 6.623 18.269 -10.351 1.00 61.88 164 LYS A C 1
ATOM 1348 O O . LYS A 1 164 ? 7.152 17.990 -9.281 1.00 61.88 164 LYS A O 1
ATOM 1353 N N . ILE A 1 165 ? 7.062 17.781 -11.511 1.00 59.69 165 ILE A N 1
ATOM 1354 C CA . ILE A 1 165 ? 8.261 16.936 -11.618 1.00 59.69 165 ILE A CA 1
ATOM 1355 C C . ILE A 1 165 ? 9.501 17.723 -11.205 1.00 59.69 165 ILE A C 1
ATOM 1357 O O . ILE A 1 165 ? 10.263 17.275 -10.351 1.00 59.69 165 ILE A O 1
ATOM 1361 N N . CYS A 1 166 ? 9.673 18.914 -11.780 1.00 60.16 166 CYS A N 1
ATOM 1362 C CA . CYS A 1 166 ? 10.817 19.772 -11.504 1.00 60.16 166 CYS A CA 1
ATOM 1363 C C . CYS A 1 166 ? 10.836 20.262 -10.048 1.00 60.16 166 CYS A C 1
ATOM 1365 O O . CYS A 1 166 ? 11.907 20.317 -9.458 1.00 60.16 166 CYS A O 1
ATOM 1367 N N . SER A 1 167 ? 9.680 20.549 -9.436 1.00 57.09 167 SER A N 1
ATOM 1368 C CA . SER A 1 167 ? 9.600 20.948 -8.024 1.00 57.09 167 SER A CA 1
ATOM 1369 C C . SER A 1 167 ? 9.765 19.779 -7.045 1.00 57.09 167 SER A C 1
ATOM 1371 O O . SER A 1 167 ? 10.277 19.968 -5.945 1.00 57.09 167 SER A O 1
ATOM 1373 N N . ASN A 1 168 ? 9.332 18.568 -7.416 1.00 50.19 168 ASN A N 1
ATOM 1374 C CA . ASN A 1 168 ? 9.459 17.380 -6.564 1.00 50.19 168 ASN A CA 1
ATOM 1375 C C . ASN A 1 168 ? 10.857 16.751 -6.617 1.00 50.19 168 ASN A C 1
ATOM 1377 O O . ASN A 1 168 ? 11.220 16.066 -5.667 1.00 50.19 168 ASN A O 1
ATOM 1381 N N . GLY A 1 169 ? 11.648 16.991 -7.669 1.00 48.19 169 GLY A N 1
ATOM 1382 C CA . GLY A 1 169 ? 13.040 16.531 -7.745 1.00 48.19 169 GLY A CA 1
ATOM 1383 C C . GLY A 1 169 ? 13.906 17.030 -6.579 1.00 48.19 169 GLY A C 1
ATOM 1384 O O . GLY A 1 169 ? 14.709 16.263 -6.054 1.00 48.19 169 GLY A O 1
ATOM 1385 N N . ASP A 1 170 ? 13.664 18.261 -6.113 1.00 38.47 170 ASP A N 1
ATOM 1386 C CA . ASP A 1 170 ? 14.380 18.867 -4.979 1.00 38.47 170 ASP A CA 1
ATOM 1387 C C . ASP A 1 170 ? 13.757 18.511 -3.613 1.00 38.47 170 ASP A C 1
ATOM 1389 O O . ASP A 1 170 ? 14.461 18.379 -2.616 1.00 38.47 170 ASP A O 1
ATOM 1393 N N . SER A 1 171 ? 12.436 18.303 -3.554 1.00 37.72 171 SER A N 1
ATOM 1394 C CA . SER A 1 171 ? 11.689 18.025 -2.314 1.00 37.72 171 SER A CA 1
ATOM 1395 C C . SER A 1 171 ? 11.635 16.535 -1.940 1.00 37.72 171 SER A C 1
ATOM 1397 O O . SER A 1 171 ? 11.536 16.187 -0.761 1.00 37.72 171 SER A O 1
ATOM 1399 N N . LEU A 1 172 ? 11.687 15.617 -2.912 1.00 37.34 172 LEU A N 1
ATOM 1400 C CA . LEU A 1 172 ? 11.470 14.193 -2.644 1.00 37.34 172 LEU A CA 1
ATOM 1401 C C . LEU A 1 172 ? 12.747 13.429 -2.266 1.00 37.34 172 LEU A C 1
ATOM 1403 O O . LEU A 1 172 ? 12.651 12.409 -1.590 1.00 37.34 172 LEU A O 1
ATOM 1407 N N . ALA A 1 173 ? 13.933 13.925 -2.634 1.00 37.09 173 ALA A N 1
ATOM 1408 C CA . ALA A 1 173 ? 15.205 13.389 -2.137 1.00 37.09 173 ALA A CA 1
ATOM 1409 C C . ALA A 1 173 ? 15.329 13.576 -0.613 1.00 37.09 173 ALA A C 1
ATOM 1411 O O . ALA A 1 173 ? 15.808 12.682 0.086 1.00 37.09 173 ALA A O 1
ATOM 1412 N N . GLU A 1 174 ? 14.786 14.682 -0.092 1.00 33.72 174 GLU A N 1
ATOM 1413 C CA . GLU A 1 174 ? 14.509 14.823 1.332 1.00 33.72 174 GLU A CA 1
ATOM 1414 C C . GLU A 1 174 ? 13.333 13.931 1.747 1.00 33.72 174 GLU A C 1
ATOM 1416 O O . GLU A 1 174 ? 13.491 13.208 2.704 1.00 33.72 174 GLU A O 1
ATOM 1421 N N . ASN A 1 175 ? 12.206 13.802 1.043 1.00 33.88 175 ASN A N 1
ATOM 1422 C CA . ASN A 1 175 ? 11.107 12.938 1.534 1.00 33.88 175 ASN A CA 1
ATOM 1423 C C . ASN A 1 175 ? 11.354 11.408 1.541 1.00 33.88 175 ASN A C 1
ATOM 1425 O O . ASN A 1 175 ? 10.700 10.707 2.316 1.00 33.88 175 ASN A O 1
ATOM 1429 N N . ILE A 1 176 ? 12.285 10.872 0.740 1.00 38.56 176 ILE A N 1
ATOM 1430 C CA . ILE A 1 176 ? 12.654 9.438 0.735 1.00 38.56 176 ILE A CA 1
ATOM 1431 C C . ILE A 1 176 ? 13.516 9.073 1.965 1.00 38.56 176 ILE A C 1
ATOM 1433 O O . ILE A 1 176 ? 13.478 7.931 2.423 1.00 38.56 176 ILE A O 1
ATOM 1437 N N . ILE A 1 177 ? 14.259 10.034 2.537 1.00 35.69 177 ILE A N 1
ATOM 1438 C CA . ILE A 1 177 ? 15.161 9.829 3.696 1.00 35.69 177 ILE A CA 1
ATOM 1439 C C . ILE A 1 177 ? 14.707 10.613 4.951 1.00 35.69 177 ILE A C 1
ATOM 1441 O O . ILE A 1 177 ? 14.951 10.205 6.085 1.00 35.69 177 ILE A O 1
ATOM 1445 N N . SER A 1 178 ? 13.978 11.701 4.759 1.00 34.41 178 SER A N 1
ATOM 1446 C CA . SER A 1 178 ? 13.330 12.584 5.728 1.00 34.41 178 SER A CA 1
ATOM 1447 C C . SER A 1 178 ? 11.904 12.898 5.265 1.00 34.41 178 SER A C 1
ATOM 1449 O O . SER A 1 178 ? 11.597 14.004 4.827 1.00 34.41 178 SER A O 1
ATOM 1451 N N . SER A 1 179 ? 11.000 11.924 5.369 1.00 35.69 179 SER A N 1
ATOM 1452 C CA . SER A 1 179 ? 9.565 12.194 5.296 1.00 35.69 179 SER A CA 1
ATOM 1453 C C . SER A 1 179 ? 9.193 13.156 6.432 1.00 35.69 179 SER A C 1
ATOM 1455 O O . SER A 1 179 ? 8.916 12.713 7.544 1.00 35.69 179 SER A O 1
ATOM 1457 N N . ASN A 1 180 ? 9.229 14.459 6.176 1.00 35.50 180 ASN A N 1
ATOM 1458 C CA . ASN A 1 180 ? 8.736 15.496 7.083 1.00 35.50 180 ASN A CA 1
ATOM 1459 C C . ASN A 1 180 ? 7.693 16.379 6.389 1.00 35.50 180 ASN A C 1
ATOM 1461 O O . ASN A 1 180 ? 6.736 16.771 7.050 1.00 35.50 180 ASN A O 1
ATOM 1465 N N . ASP A 1 181 ? 7.757 16.557 5.066 1.00 35.75 181 ASP A N 1
ATOM 1466 C CA . ASP A 1 181 ? 6.838 17.442 4.348 1.00 35.75 181 ASP A CA 1
ATOM 1467 C C . ASP A 1 181 ? 5.892 16.641 3.446 1.00 35.75 181 ASP A C 1
ATOM 1469 O O . ASP A 1 181 ? 6.187 16.316 2.299 1.00 35.75 181 ASP A O 1
ATOM 1473 N N . GLY A 1 182 ? 4.726 16.291 3.998 1.00 36.19 182 GLY A N 1
ATOM 1474 C CA . GLY A 1 182 ? 3.624 15.690 3.234 1.00 36.19 182 GLY A CA 1
ATOM 1475 C C . GLY A 1 182 ? 2.641 14.854 4.051 1.00 36.19 182 GLY A C 1
ATOM 1476 O O . GLY A 1 182 ? 1.540 14.561 3.593 1.00 36.19 182 GLY A O 1
ATOM 1477 N N . TYR A 1 183 ? 2.982 14.499 5.288 1.00 38.72 183 TYR A N 1
ATOM 1478 C CA . TYR A 1 183 ? 2.035 13.850 6.184 1.00 38.72 183 TYR A CA 1
ATOM 1479 C C . TYR A 1 183 ? 1.349 14.910 7.025 1.00 38.72 183 TYR A C 1
ATOM 1481 O O . TYR A 1 183 ? 1.780 15.223 8.127 1.00 38.72 183 TYR A O 1
ATOM 1489 N N . HIS A 1 184 ? 0.231 15.443 6.554 1.00 40.34 184 HIS A N 1
ATOM 1490 C CA . HIS A 1 184 ? -0.689 16.074 7.485 1.00 40.34 184 HIS A CA 1
ATOM 1491 C C . HIS A 1 184 ? -1.409 14.943 8.212 1.00 40.34 184 HIS A C 1
ATOM 1493 O O . HIS A 1 184 ? -2.325 14.332 7.668 1.00 40.34 184 HIS A O 1
ATOM 1499 N N . SER A 1 185 ? -0.972 14.610 9.432 1.00 44.31 185 SER A N 1
ATOM 1500 C CA . SER A 1 185 ? -1.830 13.830 10.320 1.00 44.31 185 SER A CA 1
ATOM 1501 C C . SER A 1 185 ? -3.092 14.654 10.509 1.00 44.31 185 SER A C 1
ATOM 1503 O O . SER A 1 185 ? -3.069 15.674 11.201 1.00 44.31 185 SER A O 1
ATOM 1505 N N . VAL A 1 186 ? -4.172 14.256 9.848 1.00 50.56 186 VAL A N 1
ATOM 1506 C CA . VAL A 1 186 ? -5.459 14.887 10.085 1.00 50.56 186 VAL A CA 1
ATOM 1507 C C . VAL A 1 186 ? -5.859 14.448 11.480 1.00 50.56 186 VAL A C 1
ATOM 1509 O O . VAL A 1 186 ? -6.030 13.253 11.742 1.00 50.56 186 VAL A O 1
ATOM 1512 N N . GLU A 1 187 ? -5.912 15.411 12.401 1.00 56.59 187 GLU A N 1
ATOM 1513 C CA . GLU A 1 187 ? -6.449 15.153 13.726 1.00 56.59 187 GLU A CA 1
ATOM 1514 C C . GLU A 1 187 ? -7.838 14.545 13.547 1.00 56.59 187 GLU A C 1
ATOM 1516 O O . GLU A 1 187 ? -8.685 15.080 12.833 1.00 56.59 187 GLU A O 1
ATOM 1521 N N . MET A 1 188 ? -8.027 13.361 14.120 1.00 64.56 188 MET A N 1
ATOM 1522 C CA . MET A 1 188 ? -9.139 12.522 13.727 1.00 64.56 188 MET A CA 1
ATOM 1523 C C . MET A 1 188 ? -10.475 13.142 14.163 1.00 64.56 188 MET A C 1
ATOM 1525 O O . MET A 1 188 ? -10.712 13.367 15.358 1.00 64.56 188 MET A O 1
ATOM 1529 N N . ASN A 1 189 ? -11.361 13.403 13.198 1.00 73.75 189 ASN A N 1
ATOM 1530 C CA . ASN A 1 189 ? -12.755 13.730 13.476 1.00 73.75 189 ASN A CA 1
ATOM 1531 C C . ASN A 1 189 ? -13.528 12.426 13.723 1.00 73.75 189 ASN A C 1
ATOM 1533 O O . ASN A 1 189 ? -13.206 11.387 13.151 1.00 73.75 189 ASN A O 1
ATOM 1537 N N . VAL A 1 190 ? -14.568 12.471 14.556 1.00 78.69 190 VAL A N 1
ATOM 1538 C CA . VAL A 1 190 ? -15.464 11.331 14.802 1.00 78.69 190 VAL A CA 1
ATOM 1539 C C . VAL A 1 190 ? -16.045 10.776 13.496 1.00 78.69 190 VAL A C 1
ATOM 1541 O O . VAL A 1 190 ? -16.183 9.567 13.342 1.00 78.69 190 VAL A O 1
ATOM 1544 N N . GLU A 1 191 ? -16.283 11.659 12.526 1.00 83.62 191 GLU A N 1
ATOM 1545 C CA . GLU A 1 191 ? -16.788 11.325 11.195 1.00 83.62 191 GLU A CA 1
ATOM 1546 C C . GLU A 1 191 ? -15.832 10.446 10.387 1.00 83.62 191 GLU A C 1
ATOM 1548 O O . GLU A 1 191 ? -16.280 9.659 9.559 1.00 83.62 191 GLU A O 1
ATOM 1553 N N . SER A 1 192 ? -14.527 10.522 10.659 1.00 81.00 192 SER A N 1
ATOM 1554 C CA . SER A 1 192 ? -13.521 9.710 9.976 1.00 81.00 192 SER A CA 1
ATOM 1555 C C . SER A 1 192 ? -13.620 8.224 10.321 1.00 81.00 192 SER A C 1
ATOM 1557 O O . SER A 1 192 ? -13.047 7.420 9.601 1.00 81.00 192 SER A O 1
ATOM 1559 N N . LEU A 1 193 ? -14.331 7.844 11.393 1.00 83.38 193 LEU A N 1
ATOM 1560 C CA . LEU A 1 193 ? -14.597 6.436 11.719 1.00 83.38 193 LEU A CA 1
ATOM 1561 C C . LEU A 1 193 ? -15.743 5.857 10.902 1.00 83.38 193 LEU A C 1
ATOM 1563 O O . LEU A 1 193 ? -15.824 4.640 10.767 1.00 83.38 193 LEU A O 1
ATOM 1567 N N . TYR A 1 194 ? -16.658 6.688 10.406 1.00 87.12 194 TYR A N 1
ATOM 1568 C CA . TYR A 1 194 ? -17.897 6.194 9.825 1.00 87.12 194 TYR A CA 1
ATOM 1569 C C . TYR A 1 194 ? -17.647 5.399 8.546 1.00 87.12 194 TYR A C 1
ATOM 1571 O O . TYR A 1 194 ? -16.805 5.748 7.720 1.00 87.12 194 TYR A O 1
ATOM 1579 N N . GLY A 1 195 ? -18.437 4.341 8.370 1.00 85.62 195 GLY A N 1
ATOM 1580 C CA . GLY A 1 195 ? -18.365 3.466 7.205 1.00 85.62 195 GLY A CA 1
ATOM 1581 C C . GLY A 1 195 ? -17.821 2.081 7.526 1.00 85.62 195 GLY A C 1
ATOM 1582 O O . GLY A 1 195 ? -17.663 1.704 8.690 1.00 85.62 195 GLY A O 1
ATOM 1583 N N . SER A 1 196 ? -17.599 1.310 6.463 1.00 90.06 196 SER A N 1
ATOM 1584 C CA . SER A 1 196 ? -17.157 -0.081 6.526 1.00 90.06 196 SER A CA 1
ATOM 1585 C C . SER A 1 196 ? -15.656 -0.177 6.299 1.00 90.06 196 SER A C 1
ATOM 1587 O O . SER A 1 196 ? -15.132 0.318 5.303 1.00 90.06 196 SER A O 1
ATOM 1589 N N . TRP A 1 197 ? -14.986 -0.867 7.207 1.00 91.25 197 TRP A N 1
ATOM 1590 C CA . TRP A 1 197 ? -13.544 -1.031 7.235 1.00 91.25 197 TRP A CA 1
ATOM 1591 C C . TRP A 1 197 ? -13.197 -2.512 7.263 1.00 91.25 197 TRP A C 1
ATOM 1593 O O . TRP A 1 197 ? -13.895 -3.296 7.906 1.00 91.25 197 TRP A O 1
ATOM 1603 N N . TYR A 1 198 ? -12.104 -2.898 6.618 1.00 90.50 198 TYR A N 1
ATOM 1604 C CA . TYR A 1 198 ? -11.466 -4.192 6.858 1.00 90.50 198 TYR A CA 1
ATOM 1605 C C . TYR A 1 198 ? -10.164 -3.974 7.613 1.00 90.50 198 TYR A C 1
ATOM 1607 O O . TYR A 1 198 ? -9.503 -2.942 7.481 1.00 90.50 198 TYR A O 1
ATOM 1615 N N . PHE A 1 199 ? -9.807 -4.960 8.425 1.00 88.50 199 PHE A N 1
ATOM 1616 C CA . PHE A 1 199 ? -8.509 -4.994 9.074 1.00 88.50 199 PHE A CA 1
ATOM 1617 C C . PHE A 1 199 ? -7.489 -5.449 8.046 1.00 88.50 199 PHE A C 1
ATOM 1619 O O . PHE A 1 199 ? -7.605 -6.541 7.505 1.00 88.50 199 PHE A O 1
ATOM 1626 N N . GLN A 1 200 ? -6.515 -4.593 7.765 1.00 86.38 200 GLN A N 1
ATOM 1627 C CA . GLN A 1 200 ? -5.504 -4.850 6.752 1.00 86.38 200 GLN A CA 1
ATOM 1628 C C . GLN A 1 200 ? -4.258 -5.473 7.384 1.00 86.38 200 GLN A C 1
ATOM 1630 O O . GLN A 1 200 ? -3.818 -6.553 6.995 1.00 86.38 200 GLN A O 1
ATOM 1635 N N . THR A 1 201 ? -3.690 -4.790 8.378 1.00 86.81 201 THR A N 1
ATOM 1636 C CA . THR A 1 201 ? -2.377 -5.123 8.939 1.00 86.81 201 THR A CA 1
ATOM 1637 C C . THR A 1 201 ? -2.338 -4.801 10.430 1.00 86.81 201 THR A C 1
ATOM 1639 O O . THR A 1 201 ? -2.895 -3.800 10.879 1.00 86.81 201 THR A O 1
ATOM 1642 N N . ILE A 1 202 ? -1.622 -5.618 11.201 1.00 87.06 202 ILE A N 1
ATOM 1643 C CA . ILE A 1 202 ? -1.198 -5.304 12.567 1.00 87.06 202 ILE A CA 1
ATOM 1644 C C . ILE A 1 202 ? 0.298 -5.004 12.550 1.00 87.06 202 ILE A C 1
ATOM 1646 O O . ILE A 1 202 ? 1.092 -5.793 12.038 1.00 87.06 202 ILE A O 1
ATOM 1650 N N . ILE A 1 203 ? 0.686 -3.881 13.147 1.00 85.50 203 ILE A N 1
ATOM 1651 C CA . ILE A 1 203 ? 2.080 -3.515 13.391 1.00 85.50 203 ILE A CA 1
ATOM 1652 C C . ILE A 1 203 ? 2.371 -3.761 14.872 1.00 85.50 203 ILE A C 1
ATOM 1654 O O . ILE A 1 203 ? 1.850 -3.075 15.754 1.00 85.50 203 ILE A O 1
ATOM 1658 N N . TYR A 1 204 ? 3.221 -4.743 15.146 1.00 84.81 204 TYR A N 1
ATOM 1659 C CA . TYR A 1 204 ? 3.680 -5.077 16.488 1.00 84.81 204 TYR A CA 1
ATOM 1660 C C . TYR A 1 204 ? 4.911 -4.253 16.857 1.00 84.81 204 TYR A C 1
ATOM 1662 O O . TYR A 1 204 ? 5.874 -4.184 16.086 1.00 84.81 204 TYR A O 1
ATOM 1670 N N . LYS A 1 205 ? 4.918 -3.702 18.077 1.00 80.38 205 LYS A N 1
ATOM 1671 C CA . LYS A 1 205 ? 6.094 -3.053 18.669 1.00 80.38 205 LYS A CA 1
ATOM 1672 C C . LYS A 1 205 ? 6.703 -3.962 19.728 1.00 80.38 205 LYS A C 1
ATOM 1674 O O . LYS A 1 205 ? 6.080 -4.296 20.734 1.00 80.38 205 LYS A O 1
ATOM 1679 N N . LYS A 1 206 ? 7.959 -4.348 19.534 1.00 79.75 206 LYS A N 1
ATOM 1680 C CA . LYS A 1 206 ? 8.729 -5.137 20.496 1.00 79.75 206 LYS A CA 1
ATOM 1681 C C . LYS A 1 206 ? 9.893 -4.317 21.021 1.00 79.75 206 LYS A C 1
ATOM 1683 O O . LYS A 1 206 ? 10.871 -4.081 20.316 1.00 79.75 206 LYS A O 1
ATOM 1688 N N . ARG A 1 207 ? 9.846 -3.943 22.298 1.00 76.94 207 ARG A N 1
ATOM 1689 C CA . ARG A 1 207 ? 11.008 -3.346 22.968 1.00 76.94 207 ARG A CA 1
ATOM 1690 C C . ARG A 1 207 ? 12.117 -4.384 23.115 1.00 76.94 207 ARG A C 1
ATOM 1692 O O . ARG A 1 207 ? 11.896 -5.487 23.611 1.00 76.94 207 ARG A O 1
ATOM 1699 N N . THR A 1 208 ? 13.318 -4.029 22.684 1.00 75.06 208 THR A N 1
ATOM 1700 C CA . THR A 1 208 ? 14.526 -4.848 22.807 1.00 75.06 208 THR A CA 1
ATOM 1701 C C . THR A 1 208 ? 15.641 -4.050 23.476 1.00 75.06 208 THR A C 1
ATOM 1703 O O . THR A 1 208 ? 15.553 -2.831 23.606 1.00 75.06 208 THR A O 1
ATOM 1706 N N . LYS A 1 209 ? 16.720 -4.729 23.887 1.00 76.62 209 LYS A N 1
ATOM 1707 C CA . LYS A 1 209 ? 17.896 -4.068 24.481 1.00 76.62 209 LYS A CA 1
ATOM 1708 C C . LYS A 1 209 ? 18.544 -3.038 23.542 1.00 76.62 209 LYS A C 1
ATOM 1710 O O . LYS A 1 209 ? 19.182 -2.115 24.024 1.00 76.62 209 LYS A O 1
ATOM 1715 N N . SER A 1 210 ? 18.373 -3.193 22.227 1.00 72.69 210 SER A N 1
ATOM 1716 C CA . SER A 1 210 ? 18.914 -2.306 21.189 1.00 72.69 210 SER A CA 1
ATOM 1717 C C . SER A 1 210 ? 17.911 -1.252 20.695 1.00 72.69 210 SER A C 1
ATOM 1719 O O . SER A 1 210 ? 18.160 -0.628 19.671 1.00 72.69 210 SER A O 1
ATOM 1721 N N . GLY A 1 211 ? 16.763 -1.090 21.364 1.00 72.12 211 GLY A N 1
ATOM 1722 C CA . GLY A 1 211 ? 15.686 -0.184 20.948 1.00 72.12 211 GLY A CA 1
ATOM 1723 C C . GLY A 1 211 ? 14.386 -0.907 20.589 1.00 72.12 211 GLY A C 1
ATOM 1724 O O . GLY A 1 211 ? 14.204 -2.092 20.881 1.00 72.12 211 GLY A O 1
ATOM 1725 N N . GLU A 1 212 ? 13.449 -0.189 19.979 1.00 70.56 212 GLU A N 1
ATOM 1726 C CA . GLU A 1 212 ? 12.175 -0.746 19.519 1.00 70.56 212 GLU A CA 1
ATOM 1727 C C . GLU A 1 212 ? 12.363 -1.480 18.183 1.00 70.56 212 GLU A C 1
ATOM 1729 O O . GLU A 1 212 ? 12.938 -0.941 17.242 1.00 70.56 212 GLU A O 1
ATOM 1734 N N . LYS A 1 213 ? 11.904 -2.732 18.108 1.00 73.06 213 LYS A N 1
ATOM 1735 C CA . LYS A 1 213 ? 11.778 -3.488 16.861 1.00 73.06 213 LYS A CA 1
ATOM 1736 C C . LYS A 1 213 ? 10.320 -3.513 16.443 1.00 73.06 213 LYS A C 1
ATOM 1738 O O . LYS A 1 213 ? 9.454 -3.793 17.269 1.00 73.06 213 LYS A O 1
ATOM 1743 N N . LEU A 1 214 ? 10.077 -3.277 15.163 1.00 75.44 214 LEU A N 1
ATOM 1744 C CA . LEU A 1 214 ? 8.755 -3.367 14.562 1.00 75.44 214 LEU A CA 1
ATOM 1745 C C . LEU A 1 214 ? 8.651 -4.644 13.730 1.00 75.44 214 LEU A C 1
ATOM 1747 O O . LEU A 1 214 ? 9.642 -5.111 13.167 1.00 75.44 214 LEU A O 1
ATOM 1751 N N . SER A 1 215 ? 7.451 -5.204 13.656 1.00 77.00 215 SER A N 1
ATOM 1752 C CA . SER A 1 215 ? 7.108 -6.271 12.714 1.00 77.00 215 SER A CA 1
ATOM 1753 C C . SER A 1 215 ? 5.657 -6.124 12.283 1.00 77.00 215 SER A C 1
ATOM 1755 O O . SER A 1 215 ? 4.830 -5.715 13.094 1.00 77.00 215 SER A O 1
ATOM 1757 N N . GLN A 1 216 ? 5.343 -6.497 11.047 1.00 81.56 216 GLN A N 1
ATOM 1758 C CA . GLN A 1 216 ? 3.986 -6.439 10.506 1.00 81.56 216 GLN A CA 1
ATOM 1759 C C . GLN A 1 216 ? 3.391 -7.836 10.312 1.00 81.56 216 GLN A C 1
ATOM 1761 O O . GLN A 1 216 ? 4.121 -8.801 10.077 1.00 81.56 216 GLN A O 1
ATOM 1766 N N . HIS A 1 217 ? 2.069 -7.929 10.394 1.00 83.00 217 HIS A N 1
ATOM 1767 C CA . HIS A 1 217 ? 1.304 -9.132 10.093 1.00 83.00 217 HIS A CA 1
ATOM 1768 C C . HIS A 1 217 ? 0.009 -8.761 9.377 1.00 83.00 217 HIS A C 1
ATOM 1770 O O . HIS A 1 217 ? -0.760 -7.935 9.872 1.00 83.00 217 HIS A O 1
ATOM 1776 N N . THR A 1 218 ? -0.219 -9.365 8.217 1.00 82.44 218 THR A N 1
ATOM 1777 C CA . THR A 1 218 ? -1.449 -9.201 7.442 1.00 82.44 218 THR A CA 1
ATOM 1778 C C . THR A 1 218 ? -2.618 -9.843 8.181 1.00 82.44 218 THR A C 1
ATOM 1780 O O . THR A 1 218 ? -2.490 -10.930 8.738 1.00 82.44 218 THR A O 1
ATOM 1783 N N . CYS A 1 219 ? -3.751 -9.151 8.219 1.00 83.56 219 CYS A N 1
ATOM 1784 C CA . CYS A 1 219 ? -4.988 -9.682 8.772 1.00 83.56 219 CYS A CA 1
ATOM 1785 C C . CYS A 1 219 ? -5.742 -10.427 7.673 1.00 83.56 219 CYS A C 1
ATOM 1787 O O . CYS A 1 219 ? -6.364 -9.809 6.814 1.00 83.56 219 CYS A O 1
ATOM 1789 N N . GLU A 1 220 ? -5.687 -11.752 7.704 1.00 77.12 220 GLU A N 1
ATOM 1790 C CA . GLU A 1 220 ? -6.460 -12.599 6.798 1.00 77.12 220 GLU A CA 1
ATOM 1791 C C . GLU A 1 220 ? -7.804 -12.968 7.436 1.00 77.12 220 GLU A C 1
ATOM 1793 O O . GLU A 1 220 ? -7.900 -13.139 8.651 1.00 77.12 220 GLU A O 1
ATOM 1798 N N . GLU A 1 221 ? -8.851 -13.064 6.613 1.00 80.12 221 GLU A N 1
ATOM 1799 C CA . GLU A 1 221 ? -10.180 -13.567 7.006 1.00 80.12 221 GLU A CA 1
ATOM 1800 C C . GLU A 1 221 ? -10.892 -12.787 8.135 1.00 80.12 221 GLU A C 1
ATOM 1802 O O . GLU A 1 221 ? -11.873 -13.260 8.715 1.00 80.12 221 GLU A O 1
ATOM 1807 N N . VAL A 1 222 ? -10.453 -11.562 8.442 1.00 85.25 222 VAL A N 1
ATOM 1808 C CA . VAL A 1 222 ? -11.143 -10.690 9.401 1.00 85.25 222 VAL A CA 1
ATOM 1809 C C . VAL A 1 222 ? -12.354 -10.044 8.713 1.00 85.25 222 VAL A C 1
ATOM 1811 O O . VAL A 1 222 ? -12.189 -9.412 7.667 1.00 85.25 222 VAL A O 1
ATOM 1814 N N . PRO A 1 223 ? -13.578 -10.165 9.266 1.00 86.12 223 PRO A N 1
ATOM 1815 C CA . PRO A 1 223 ? -14.764 -9.608 8.626 1.00 86.12 223 PRO A CA 1
ATOM 1816 C C . PRO A 1 223 ? -14.732 -8.078 8.586 1.00 86.12 223 PRO A C 1
ATOM 1818 O O . PRO A 1 223 ? -13.972 -7.424 9.298 1.00 86.12 223 PRO A O 1
ATOM 1821 N N . LEU A 1 224 ? -15.612 -7.487 7.779 1.00 91.12 224 LEU A N 1
ATOM 1822 C CA . LEU A 1 224 ? -15.800 -6.040 7.780 1.00 91.12 224 LEU A CA 1
ATOM 1823 C C . LEU A 1 224 ? -16.365 -5.570 9.124 1.00 91.12 224 LEU A C 1
ATOM 1825 O O . LEU A 1 224 ? -17.292 -6.172 9.675 1.00 91.12 224 LEU A O 1
ATOM 1829 N N . ILE A 1 225 ? -15.832 -4.455 9.612 1.00 91.25 225 ILE A N 1
ATOM 1830 C CA . ILE A 1 225 ? -16.342 -3.723 10.765 1.00 91.25 225 ILE A CA 1
ATOM 1831 C C . ILE A 1 225 ? -16.967 -2.413 10.285 1.00 91.25 225 ILE A C 1
ATOM 1833 O O . ILE A 1 225 ? -16.380 -1.685 9.488 1.00 91.25 225 ILE A O 1
ATOM 1837 N N . CYS A 1 226 ? -18.171 -2.105 10.750 1.00 92.25 226 CYS A N 1
ATOM 1838 C CA . CYS A 1 226 ? -18.859 -0.861 10.432 1.00 92.25 226 CYS A CA 1
ATOM 1839 C C . CYS A 1 226 ? -19.016 -0.021 11.697 1.00 92.25 226 CYS A C 1
ATOM 1841 O O . CYS A 1 226 ? -19.555 -0.518 12.687 1.00 92.25 226 CYS A O 1
ATOM 1843 N N . PHE A 1 227 ? -18.584 1.240 11.662 1.00 89.94 227 PHE A N 1
ATOM 1844 C CA . PHE A 1 227 ? -18.868 2.207 12.725 1.00 89.94 227 PHE A CA 1
ATOM 1845 C C . PHE A 1 227 ? -20.046 3.090 12.302 1.00 89.94 227 PHE A C 1
ATOM 1847 O O . PHE A 1 227 ? -20.011 3.737 11.253 1.00 89.94 227 PHE A O 1
ATOM 1854 N N . GLU A 1 228 ? -21.096 3.104 13.120 1.00 89.69 228 GLU A N 1
ATOM 1855 C CA . GLU A 1 228 ? -22.324 3.876 12.918 1.00 89.69 228 GLU A CA 1
ATOM 1856 C C . GLU A 1 228 ? -22.298 5.164 13.757 1.00 89.69 228 GLU A C 1
ATOM 1858 O O . GLU A 1 228 ? -21.657 5.237 14.806 1.00 89.69 228 GLU A O 1
ATOM 1863 N N . SER A 1 229 ? -23.007 6.198 13.299 1.00 85.69 229 SER A N 1
ATOM 1864 C CA . SER A 1 229 ? -22.969 7.545 13.899 1.00 85.69 229 SER A CA 1
ATOM 1865 C C . SER A 1 229 ? -23.575 7.663 15.304 1.00 85.69 229 SER A C 1
ATOM 1867 O O . SER A 1 229 ? -23.314 8.642 16.000 1.00 85.69 229 SER A O 1
ATOM 1869 N N . ASP A 1 230 ? -24.348 6.674 15.756 1.00 86.38 230 ASP A N 1
ATOM 1870 C CA . ASP A 1 230 ? -24.991 6.654 17.077 1.00 86.38 230 ASP A CA 1
ATOM 1871 C C . ASP A 1 230 ? -24.096 6.059 18.184 1.00 86.38 230 ASP A C 1
ATOM 1873 O O . ASP A 1 230 ? -24.556 5.842 19.307 1.00 86.38 230 ASP A O 1
ATOM 1877 N N . GLY A 1 231 ? -22.815 5.800 17.890 1.00 87.75 231 GLY A N 1
ATOM 1878 C CA . GLY A 1 231 ? -21.886 5.158 18.824 1.00 87.75 231 GLY A CA 1
ATOM 1879 C C . GLY A 1 231 ? -22.023 3.636 18.868 1.00 87.75 231 GLY A C 1
ATOM 1880 O O . GLY A 1 231 ? -21.447 2.992 19.748 1.00 87.75 231 GLY A O 1
ATOM 1881 N N . LYS A 1 232 ? -22.759 3.037 17.928 1.00 91.19 232 LYS A N 1
ATOM 1882 C CA . LYS A 1 232 ? -22.766 1.590 17.711 1.00 91.19 232 LYS A CA 1
ATOM 1883 C C . LYS A 1 232 ? -21.887 1.213 16.540 1.00 91.19 232 LYS A C 1
ATOM 1885 O O . LYS A 1 232 ? -21.525 2.022 15.689 1.00 91.19 232 LYS A O 1
ATOM 1890 N N . GLY A 1 233 ? -21.525 -0.052 16.503 1.00 91.38 233 GLY A N 1
ATOM 1891 C CA . GLY A 1 233 ? -20.938 -0.644 15.329 1.00 91.38 233 GLY A CA 1
ATOM 1892 C C . GLY A 1 233 ? -21.397 -2.073 15.138 1.00 91.38 233 GLY A C 1
ATOM 1893 O O . GLY A 1 233 ? -21.930 -2.720 16.045 1.00 91.38 233 GLY A O 1
ATOM 1894 N N . VAL A 1 234 ? -21.218 -2.546 13.915 1.00 92.12 234 VAL A N 1
ATOM 1895 C CA . VAL A 1 234 ? -21.758 -3.811 13.433 1.00 92.12 234 VAL A CA 1
ATOM 1896 C C . VAL A 1 234 ? -20.667 -4.578 12.710 1.00 92.12 234 VAL A C 1
ATOM 1898 O O . VAL A 1 234 ? -19.832 -3.999 12.021 1.00 92.12 234 VAL A O 1
ATOM 1901 N N . PHE A 1 235 ? -20.695 -5.895 12.850 1.00 91.88 235 PHE A N 1
ATOM 1902 C CA . PHE A 1 235 ? -19.952 -6.813 11.996 1.00 91.88 235 PHE A CA 1
ATOM 1903 C C . PHE A 1 235 ? -20.724 -8.123 11.856 1.00 91.88 235 PHE A C 1
ATOM 1905 O O . PHE A 1 235 ? -21.666 -8.387 12.611 1.00 91.88 235 PHE A O 1
ATOM 1912 N N . TYR A 1 236 ? -20.314 -8.955 10.906 1.00 87.94 236 TYR A N 1
ATOM 1913 C CA . TYR A 1 236 ? -20.890 -10.278 10.697 1.00 87.94 236 TYR A CA 1
ATOM 1914 C C . TYR A 1 236 ? -19.841 -11.348 10.974 1.00 87.94 236 TYR A C 1
ATOM 1916 O O . TYR A 1 236 ? -18.738 -11.308 10.444 1.00 87.94 236 TYR A O 1
ATOM 1924 N N . GLU A 1 237 ? -20.194 -12.311 11.819 1.00 84.94 237 GLU A N 1
ATOM 1925 C CA . GLU A 1 237 ? -19.343 -13.447 12.173 1.00 84.94 237 GLU A CA 1
ATOM 1926 C C . GLU A 1 237 ? -20.152 -14.721 11.934 1.00 84.94 237 GLU A C 1
ATOM 1928 O O . GLU A 1 237 ? -21.214 -14.908 12.536 1.00 84.94 237 GLU A O 1
ATOM 1933 N N . ASN A 1 238 ? -19.684 -15.582 11.024 1.00 85.31 238 ASN A N 1
ATOM 1934 C CA . ASN A 1 238 ? -20.391 -16.803 10.612 1.00 85.31 238 ASN A CA 1
ATOM 1935 C C . ASN A 1 238 ? -21.854 -16.536 10.195 1.00 85.31 238 ASN A C 1
ATOM 1937 O O . ASN A 1 238 ? -22.778 -17.212 10.654 1.00 85.31 238 ASN A O 1
ATOM 1941 N N . GLY A 1 239 ? -22.075 -15.483 9.399 1.00 84.19 239 GLY A N 1
ATOM 1942 C CA . GLY A 1 239 ? -23.401 -15.064 8.924 1.00 84.19 239 GLY A CA 1
ATOM 1943 C C . GLY A 1 239 ? -24.314 -14.448 9.993 1.00 84.19 239 GLY A C 1
ATOM 1944 O O . GLY A 1 239 ? -25.456 -14.104 9.702 1.00 84.19 239 GLY A O 1
ATOM 1945 N N . LYS A 1 240 ? -23.847 -14.288 11.238 1.00 88.38 240 LYS A N 1
ATOM 1946 C CA . LYS A 1 240 ? -24.632 -13.688 12.323 1.00 88.38 240 LYS A CA 1
ATOM 1947 C C . LYS A 1 240 ? -24.203 -12.250 12.555 1.00 88.38 240 LYS A C 1
ATOM 1949 O O . LYS A 1 240 ? -23.030 -11.990 12.822 1.00 88.38 240 LYS A O 1
ATOM 1954 N N . ARG A 1 241 ? -25.174 -11.333 12.535 1.00 91.75 241 ARG A N 1
ATOM 1955 C CA . ARG A 1 241 ? -24.961 -9.933 12.912 1.00 91.75 241 ARG A CA 1
ATOM 1956 C C . ARG A 1 241 ? -24.552 -9.850 14.382 1.00 91.75 241 ARG A C 1
ATOM 1958 O O . ARG A 1 241 ? -25.224 -10.392 15.262 1.00 91.75 241 ARG A O 1
ATOM 1965 N N . LYS A 1 242 ? -23.457 -9.151 14.640 1.00 91.19 242 LYS A N 1
ATOM 1966 C CA . LYS A 1 242 ? -22.945 -8.815 15.966 1.00 91.19 242 LYS A CA 1
ATOM 1967 C C . LYS A 1 242 ? -22.861 -7.302 16.087 1.00 91.19 242 LYS A C 1
ATOM 1969 O O . LYS A 1 242 ? -22.676 -6.606 15.091 1.00 91.19 242 LYS A O 1
ATOM 1974 N N . THR A 1 243 ? -22.997 -6.806 17.309 1.00 91.75 243 THR A N 1
ATOM 1975 C CA . THR A 1 243 ? -22.927 -5.377 17.611 1.00 91.75 243 THR A CA 1
ATOM 1976 C C . THR A 1 243 ? -21.862 -5.113 18.658 1.00 91.75 243 THR A C 1
ATOM 1978 O O . THR A 1 243 ? -21.628 -5.944 19.536 1.00 91.75 243 THR A O 1
ATOM 1981 N N . PHE A 1 244 ? -21.249 -3.943 18.578 1.00 91.31 244 PHE A N 1
ATOM 1982 C CA . PHE A 1 244 ? -20.322 -3.425 19.572 1.00 91.31 244 PHE A CA 1
ATOM 1983 C C . PHE A 1 244 ? -20.624 -1.948 19.819 1.00 91.31 244 PHE A C 1
ATOM 1985 O O . PHE A 1 244 ? -21.272 -1.295 19.001 1.00 91.31 244 PHE A O 1
ATOM 1992 N N . ASP A 1 245 ? -20.147 -1.424 20.941 1.00 91.31 245 ASP A N 1
ATOM 1993 C CA . ASP A 1 245 ? -20.332 -0.019 21.295 1.00 91.31 245 ASP A CA 1
ATOM 1994 C C . ASP A 1 245 ? -18.999 0.703 21.179 1.00 91.31 245 ASP A C 1
ATOM 1996 O O . ASP A 1 245 ? -17.951 0.167 21.554 1.00 91.31 245 ASP A O 1
ATOM 2000 N N . TRP A 1 246 ? -19.021 1.947 20.730 1.00 90.88 246 TRP A N 1
ATOM 2001 C CA . TRP A 1 246 ? -17.838 2.785 20.693 1.00 90.88 246 TRP A CA 1
ATOM 2002 C C . TRP A 1 246 ? -18.155 4.215 21.129 1.00 90.88 246 TRP A C 1
ATOM 2004 O O . TRP A 1 246 ? -19.285 4.690 21.081 1.00 90.88 246 TRP A O 1
ATOM 2014 N N . LEU A 1 247 ? -17.136 4.899 21.637 1.00 88.81 247 LEU A N 1
ATOM 2015 C CA . LEU A 1 247 ? -17.254 6.256 22.146 1.00 88.81 247 LEU A CA 1
ATOM 2016 C C . LEU A 1 247 ? -16.016 7.050 21.766 1.00 88.81 247 LEU A C 1
ATOM 2018 O O . LEU A 1 247 ? -14.896 6.621 22.047 1.00 88.81 247 LEU A O 1
ATOM 2022 N N . TYR A 1 248 ? -16.234 8.248 21.233 1.00 85.69 248 TYR A N 1
ATOM 2023 C CA . TYR A 1 248 ? -15.202 9.262 21.081 1.00 85.69 248 TYR A CA 1
ATOM 2024 C C . TYR A 1 248 ? -15.410 10.379 22.104 1.00 85.69 248 TYR A C 1
ATOM 2026 O O . TYR A 1 248 ? -16.422 11.078 22.092 1.00 85.69 248 TYR A O 1
ATOM 2034 N N . LYS A 1 249 ? -14.465 10.544 23.034 1.00 82.00 249 LYS A N 1
ATOM 2035 C CA . LYS A 1 249 ? -14.527 11.599 24.057 1.00 82.00 249 LYS A CA 1
ATOM 2036 C C . LYS A 1 249 ? -13.129 12.082 24.404 1.00 82.00 249 LYS A C 1
ATOM 2038 O O . LYS A 1 249 ? -12.241 11.273 24.647 1.00 82.00 249 LYS A O 1
ATOM 2043 N N . ARG A 1 250 ? -12.942 13.407 24.486 1.00 80.06 250 ARG A N 1
ATOM 2044 C CA . ARG A 1 250 ? -11.644 14.041 24.812 1.00 80.06 250 ARG A CA 1
ATOM 2045 C C . ARG A 1 250 ? -10.499 13.520 23.926 1.00 80.06 250 ARG A C 1
ATOM 2047 O O . ARG A 1 250 ? -9.438 13.180 24.437 1.00 80.06 250 ARG A O 1
ATOM 2054 N N . LYS A 1 251 ? -10.745 13.422 22.613 1.00 74.56 251 LYS A N 1
ATOM 2055 C CA . LYS A 1 251 ? -9.780 12.919 21.619 1.00 74.56 251 LYS A CA 1
ATOM 2056 C C . LYS A 1 251 ? -9.309 11.474 21.854 1.00 74.56 251 LYS A C 1
ATOM 2058 O O . LYS A 1 251 ? -8.271 11.068 21.348 1.00 74.56 251 LYS A O 1
ATOM 2063 N N . LYS A 1 252 ? -10.070 10.682 22.616 1.00 79.06 252 LYS A N 1
ATOM 2064 C CA . LYS A 1 252 ? -9.826 9.251 22.827 1.00 79.06 252 LYS A CA 1
ATOM 2065 C C . LYS A 1 252 ? -10.993 8.429 22.306 1.00 79.06 252 LYS A C 1
ATOM 2067 O O . LYS A 1 252 ? -12.150 8.786 22.543 1.00 79.06 252 LYS A O 1
ATOM 2072 N N . VAL A 1 253 ? -10.676 7.307 21.659 1.00 85.31 253 VAL A N 1
ATOM 2073 C CA . VAL A 1 253 ? -11.654 6.276 21.302 1.00 85.31 253 VAL A CA 1
ATOM 2074 C C . VAL A 1 253 ? -11.620 5.136 22.302 1.00 85.31 253 VAL A C 1
ATOM 2076 O O . VAL A 1 253 ? -10.565 4.669 22.736 1.00 85.31 253 VAL A O 1
ATOM 2079 N N . LYS A 1 254 ? -12.819 4.689 22.656 1.00 88.50 254 LYS A N 1
ATOM 2080 C CA . LYS A 1 254 ? -13.078 3.505 23.460 1.00 88.50 254 LYS A CA 1
ATOM 2081 C C . LYS A 1 254 ? -14.006 2.592 22.668 1.00 88.50 254 LYS A C 1
ATOM 2083 O O . LYS A 1 254 ? -15.036 3.064 22.202 1.00 88.50 254 LYS A O 1
ATOM 2088 N N . ILE A 1 255 ? -13.666 1.310 22.566 1.00 88.75 255 ILE A N 1
ATOM 2089 C CA . ILE A 1 255 ? -14.488 0.280 21.916 1.00 88.75 255 ILE A CA 1
ATOM 2090 C C . ILE A 1 255 ? -14.810 -0.796 22.957 1.00 88.75 255 ILE A C 1
ATOM 2092 O O . ILE A 1 255 ? -13.915 -1.263 23.660 1.00 88.75 255 ILE A O 1
ATOM 2096 N N . ASN A 1 256 ? -16.075 -1.182 23.082 1.00 88.12 256 ASN A N 1
ATOM 2097 C CA . ASN A 1 256 ? -16.550 -2.189 24.031 1.00 88.12 256 ASN A CA 1
ATOM 2098 C C . ASN A 1 256 ? -17.252 -3.318 23.288 1.00 88.12 256 ASN A C 1
ATOM 2100 O O . ASN A 1 256 ? -17.879 -3.084 22.261 1.00 88.12 256 ASN A O 1
ATOM 2104 N N . ASN A 1 257 ? -17.200 -4.526 23.850 1.00 84.25 257 ASN A N 1
ATOM 2105 C CA . ASN A 1 257 ? -17.933 -5.692 23.337 1.00 84.25 257 ASN A CA 1
ATOM 2106 C C . ASN A 1 257 ? -17.566 -6.109 21.897 1.00 84.25 257 ASN A C 1
ATOM 2108 O O . ASN A 1 257 ? -18.336 -6.802 21.238 1.00 84.25 257 ASN A O 1
ATOM 2112 N N . VAL A 1 258 ? -16.386 -5.724 21.405 1.00 84.88 258 VAL A N 1
ATOM 2113 C CA . VAL A 1 258 ? -15.899 -6.148 20.086 1.00 84.88 258 VAL A CA 1
ATOM 2114 C C . VAL A 1 258 ? -15.292 -7.555 20.150 1.00 84.88 258 VAL A C 1
ATOM 2116 O O . VAL A 1 258 ? -14.642 -7.922 21.134 1.00 84.88 258 VAL A O 1
ATOM 2119 N N . SER A 1 259 ? -15.532 -8.371 19.117 1.00 82.94 259 SER A N 1
ATOM 2120 C CA . SER A 1 259 ? -15.030 -9.750 19.058 1.00 82.94 259 SER A CA 1
ATOM 2121 C C . SER A 1 259 ? -13.498 -9.796 18.990 1.00 82.94 259 SER A C 1
ATOM 2123 O O . SER A 1 259 ? -12.843 -8.900 18.455 1.00 82.94 259 SER A O 1
ATOM 2125 N N . ARG A 1 260 ? -12.912 -10.882 19.510 1.00 80.56 260 ARG A N 1
ATOM 2126 C CA . ARG A 1 260 ? -11.456 -11.110 19.467 1.00 80.56 260 ARG A CA 1
ATOM 2127 C C . ARG A 1 260 ? -10.916 -11.398 18.077 1.00 80.56 260 ARG A C 1
ATOM 2129 O O . ARG A 1 260 ? -9.704 -11.359 17.907 1.00 80.56 260 ARG A O 1
ATOM 2136 N N . ILE A 1 261 ? -11.793 -11.667 17.112 1.00 83.94 261 ILE A N 1
ATOM 2137 C CA . ILE A 1 261 ? -11.408 -11.788 15.703 1.00 83.94 261 ILE A CA 1
ATOM 2138 C C . ILE A 1 261 ? -10.722 -10.509 15.199 1.00 83.94 261 ILE A C 1
ATOM 2140 O O . ILE A 1 261 ? -9.871 -10.579 14.327 1.00 83.94 261 ILE A O 1
ATOM 2144 N N . PHE A 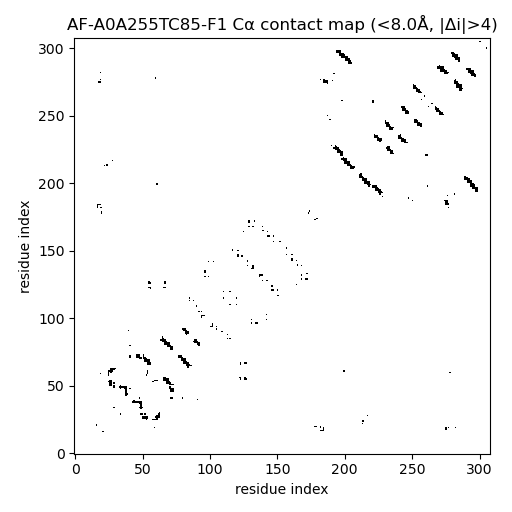1 262 ? -11.050 -9.354 15.790 1.00 83.31 262 PHE A N 1
ATOM 2145 C CA . PHE A 1 262 ? -10.479 -8.059 15.425 1.00 83.31 262 PHE A CA 1
ATOM 2146 C C . PHE A 1 262 ? -9.252 -7.686 16.246 1.00 83.31 262 PHE A C 1
ATOM 2148 O O . PHE A 1 262 ? -8.313 -7.093 15.734 1.00 83.31 262 PHE A O 1
ATOM 2155 N N . PHE A 1 263 ? -9.265 -8.013 17.539 1.00 79.00 263 PHE A N 1
ATOM 2156 C CA . PHE A 1 263 ? -8.220 -7.622 18.475 1.00 79.00 263 PHE A CA 1
ATOM 2157 C C . PHE A 1 263 ? -7.806 -8.840 19.294 1.00 79.00 263 PHE A C 1
ATOM 2159 O O . PHE A 1 263 ? -8.557 -9.328 20.141 1.00 79.00 263 PHE A O 1
ATOM 2166 N N . GLN A 1 264 ? -6.577 -9.309 19.075 1.00 70.56 264 GLN A N 1
ATOM 2167 C CA . GLN A 1 264 ? -6.064 -10.576 19.620 1.00 70.56 264 GLN A CA 1
ATOM 2168 C C . GLN A 1 264 ? -5.948 -10.599 21.162 1.00 70.56 264 GLN A C 1
ATOM 2170 O O . GLN A 1 264 ? -5.614 -11.627 21.754 1.00 70.56 264 GLN A O 1
ATOM 2175 N N . LYS A 1 265 ? -6.256 -9.494 21.856 1.00 64.94 265 LYS A N 1
ATOM 2176 C CA . LYS A 1 265 ? -6.266 -9.414 23.323 1.00 64.94 265 LYS A CA 1
ATOM 2177 C C . LYS A 1 265 ? -7.681 -9.537 23.884 1.00 64.94 265 LYS A C 1
ATOM 2179 O O . LYS A 1 265 ? -8.595 -8.831 23.469 1.00 64.94 265 LYS A O 1
ATOM 2184 N N . ARG A 1 266 ? -7.848 -10.385 24.911 1.00 53.31 266 ARG A N 1
ATOM 2185 C CA . ARG A 1 266 ? -9.041 -10.394 25.780 1.00 53.31 266 ARG A CA 1
ATOM 2186 C C . ARG A 1 266 ? -9.203 -9.004 26.392 1.00 53.31 266 ARG A C 1
ATOM 2188 O O . ARG A 1 266 ? -8.484 -8.679 27.330 1.00 53.31 266 ARG A O 1
ATOM 2195 N N . ASN A 1 267 ? -10.145 -8.207 25.903 1.00 56.50 267 ASN A N 1
ATOM 2196 C CA . ASN A 1 267 ? -10.529 -6.986 26.591 1.00 56.50 267 ASN A CA 1
ATOM 2197 C C . ASN A 1 267 ? -12.020 -6.720 26.403 1.00 56.50 267 ASN A C 1
ATOM 2199 O O . ASN A 1 267 ? -12.496 -6.624 25.278 1.00 56.50 267 ASN A O 1
ATOM 2203 N N . LEU A 1 268 ? -12.751 -6.597 27.514 1.00 59.69 268 LEU A N 1
ATOM 2204 C CA . LEU A 1 268 ? -14.144 -6.122 27.503 1.00 59.69 268 LEU A CA 1
ATOM 2205 C C . LEU A 1 268 ? -14.225 -4.668 27.008 1.00 59.69 268 LEU A C 1
ATOM 2207 O O . LEU A 1 268 ? -15.258 -4.227 26.512 1.00 59.69 268 LEU A O 1
ATOM 2211 N N . GLN A 1 269 ? -13.107 -3.951 27.131 1.00 76.62 269 GLN A N 1
ATOM 2212 C CA . GLN A 1 269 ? -12.938 -2.564 26.757 1.00 76.62 269 GLN A CA 1
ATOM 2213 C C . GLN A 1 269 ? -11.552 -2.373 26.134 1.00 76.62 269 GLN A C 1
ATOM 2215 O O . GLN A 1 269 ? -10.532 -2.533 26.802 1.00 76.62 269 GLN A O 1
ATOM 2220 N N . LEU A 1 270 ? -11.509 -1.990 24.865 1.00 82.00 270 LEU A N 1
ATOM 2221 C CA . LEU A 1 270 ? -10.295 -1.556 24.191 1.00 82.00 270 LEU A CA 1
ATOM 2222 C C . LEU A 1 270 ? -10.185 -0.040 24.287 1.00 82.00 270 LEU A C 1
ATOM 2224 O O . LEU A 1 270 ? -11.089 0.702 23.897 1.00 82.00 270 LEU A O 1
ATOM 2228 N N . LEU A 1 271 ? -9.063 0.405 24.837 1.00 84.12 271 LEU A N 1
ATOM 2229 C CA . LEU A 1 271 ? -8.685 1.806 24.893 1.00 84.12 271 LEU A CA 1
ATOM 2230 C C . LEU A 1 271 ? -7.686 2.085 23.776 1.00 84.12 271 LEU A C 1
ATOM 2232 O O . LEU A 1 271 ? -6.707 1.353 23.623 1.00 84.12 271 LEU A O 1
ATOM 2236 N N . ILE A 1 272 ? -7.942 3.138 23.006 1.00 84.62 272 ILE A N 1
ATOM 2237 C CA . ILE A 1 272 ? -7.057 3.585 21.936 1.00 84.62 272 ILE A CA 1
ATOM 2238 C C . ILE A 1 272 ? -6.207 4.731 22.482 1.00 84.62 272 ILE A C 1
ATOM 2240 O O . ILE A 1 272 ? -6.735 5.780 22.863 1.00 84.62 272 ILE A O 1
ATOM 2244 N N . ARG A 1 273 ? -4.888 4.514 22.552 1.00 82.50 273 ARG A N 1
ATOM 2245 C CA . ARG A 1 273 ? -3.918 5.523 23.001 1.00 82.50 273 ARG A CA 1
ATOM 2246 C C . ARG A 1 273 ? -3.869 6.664 22.003 1.00 82.50 273 ARG A C 1
ATOM 2248 O O . ARG A 1 273 ? -3.824 7.824 22.405 1.00 82.50 273 ARG A O 1
ATOM 2255 N N . ASN A 1 274 ? -3.815 6.306 20.726 1.00 79.44 274 ASN A N 1
ATOM 2256 C CA . ASN A 1 274 ? -3.623 7.244 19.645 1.00 79.44 274 ASN A CA 1
ATOM 2257 C C . ASN A 1 274 ? -4.246 6.728 18.357 1.00 79.44 274 ASN A C 1
ATOM 2259 O O . ASN A 1 274 ? -4.292 5.518 18.132 1.00 79.44 274 ASN A O 1
ATOM 2263 N N . MET A 1 275 ? -4.718 7.647 17.525 1.00 80.06 275 MET A N 1
ATOM 2264 C CA . MET A 1 275 ? -5.370 7.300 16.280 1.00 80.06 275 MET A CA 1
ATOM 2265 C C . MET A 1 275 ? -5.268 8.434 15.272 1.00 80.06 275 MET A C 1
ATOM 2267 O O . MET A 1 275 ? -5.412 9.602 15.631 1.00 80.06 275 MET A O 1
ATOM 2271 N N . PHE A 1 276 ? -5.031 8.087 14.014 1.00 78.06 276 PHE A N 1
ATOM 2272 C CA . PHE A 1 276 ? -4.942 9.052 12.924 1.00 78.06 276 PHE A CA 1
ATOM 2273 C C . PHE A 1 276 ? -5.400 8.423 11.610 1.00 78.06 276 PHE A C 1
ATOM 2275 O O . PHE A 1 276 ? -5.414 7.198 11.467 1.00 78.06 276 PHE A O 1
ATOM 2282 N N . CYS A 1 277 ? -5.769 9.285 10.664 1.00 75.06 277 CYS A N 1
ATOM 2283 C CA . CYS A 1 277 ? -6.147 8.897 9.311 1.00 75.06 277 CYS A CA 1
ATOM 2284 C C . CYS A 1 277 ? -5.060 9.289 8.308 1.00 75.06 277 CYS A C 1
ATOM 2286 O O . CYS A 1 277 ? -4.492 10.378 8.410 1.00 75.06 277 CYS A O 1
ATOM 2288 N N . HIS A 1 278 ? -4.805 8.418 7.335 1.00 74.38 278 HIS A N 1
ATOM 2289 C CA . HIS A 1 278 ? -3.942 8.690 6.185 1.00 74.38 278 HIS A CA 1
ATOM 2290 C C . HIS A 1 278 ? -4.337 7.762 5.022 1.00 74.38 278 HIS A C 1
ATOM 2292 O O . HIS A 1 278 ? -4.611 6.593 5.263 1.00 74.38 278 HIS A O 1
ATOM 2298 N N . ASN A 1 279 ? -4.419 8.261 3.782 1.00 71.12 279 ASN A N 1
ATOM 2299 C CA . ASN A 1 279 ? -4.750 7.473 2.576 1.00 71.12 279 ASN A CA 1
ATOM 2300 C C . ASN A 1 279 ? -5.956 6.523 2.715 1.00 71.12 279 ASN A C 1
ATOM 2302 O O . ASN A 1 279 ? -5.888 5.358 2.330 1.00 71.12 279 ASN A O 1
ATOM 2306 N N . ASN A 1 280 ? -7.073 7.023 3.262 1.00 76.69 280 ASN A N 1
ATOM 2307 C CA . ASN A 1 280 ? -8.283 6.233 3.548 1.00 76.69 280 ASN A CA 1
ATOM 2308 C C . ASN A 1 280 ? -8.047 5.037 4.487 1.00 76.69 280 ASN A C 1
ATOM 2310 O O . ASN A 1 280 ? -8.804 4.067 4.469 1.00 76.69 280 ASN A O 1
ATOM 2314 N N . LYS A 1 281 ? -7.008 5.119 5.317 1.00 81.56 281 LYS A N 1
ATOM 2315 C CA . LYS A 1 281 ? -6.708 4.169 6.378 1.00 81.56 281 LYS A CA 1
ATOM 2316 C C . LYS A 1 281 ? -6.816 4.835 7.736 1.00 81.56 281 LYS A C 1
ATOM 2318 O O . LYS A 1 281 ? -6.507 6.020 7.884 1.00 81.56 281 LYS A O 1
ATOM 2323 N N . ILE A 1 282 ? -7.201 4.051 8.732 1.00 85.00 282 ILE A N 1
ATOM 2324 C CA . ILE A 1 282 ? -7.145 4.411 10.143 1.00 85.00 282 ILE A CA 1
ATOM 2325 C C . ILE A 1 282 ? -6.070 3.569 10.808 1.00 85.00 282 ILE A C 1
ATOM 2327 O O . ILE A 1 282 ? -6.081 2.343 10.735 1.00 85.00 282 ILE A O 1
ATOM 2331 N N . TYR A 1 283 ? -5.185 4.239 11.530 1.00 85.50 283 TYR A N 1
ATOM 2332 C CA . TYR A 1 283 ? -4.170 3.604 12.352 1.00 85.50 283 TYR A CA 1
ATOM 2333 C C . TYR A 1 283 ? -4.588 3.742 13.809 1.00 85.50 283 TYR A C 1
ATOM 2335 O O . TYR A 1 283 ? -4.696 4.859 14.309 1.00 85.50 283 TYR A O 1
ATOM 2343 N N . MET A 1 284 ? -4.824 2.625 14.495 1.00 86.50 284 MET A N 1
ATOM 2344 C CA . MET A 1 284 ? -5.285 2.588 15.885 1.00 86.50 284 MET A CA 1
ATOM 2345 C C . MET A 1 284 ? -4.219 1.975 16.794 1.00 86.50 284 MET A C 1
ATOM 2347 O O . MET A 1 284 ? -4.028 0.761 16.794 1.00 86.50 284 MET A O 1
ATOM 2351 N N . GLU A 1 285 ? -3.546 2.795 17.603 1.00 86.62 285 GLU A N 1
ATOM 2352 C CA . GLU A 1 285 ? -2.582 2.323 18.604 1.00 86.62 285 GLU A CA 1
ATOM 2353 C C . GLU A 1 285 ? -3.299 1.965 19.912 1.00 86.62 285 GLU A C 1
ATOM 2355 O O . GLU A 1 285 ? -3.928 2.817 20.550 1.00 86.62 285 GLU A O 1
ATOM 2360 N N . LEU A 1 286 ? -3.170 0.714 20.355 1.00 84.88 286 LEU A N 1
ATOM 2361 C CA . LEU A 1 286 ? -3.787 0.262 21.600 1.00 84.88 286 LEU A CA 1
ATOM 2362 C C . LEU A 1 286 ? -3.096 0.862 22.839 1.00 84.88 286 LEU A C 1
ATOM 2364 O O . LEU A 1 286 ? -1.871 0.877 22.966 1.00 84.88 286 LEU A O 1
ATOM 2368 N N . GLU A 1 287 ? -3.893 1.282 23.824 1.00 84.25 287 GLU A N 1
ATOM 2369 C CA . GLU A 1 287 ? -3.430 1.698 25.154 1.00 84.25 287 GLU A CA 1
ATOM 2370 C C . GLU A 1 287 ? -3.133 0.457 26.013 1.00 84.25 287 GLU A C 1
ATOM 2372 O O . GLU A 1 287 ? -3.875 0.099 26.924 1.00 84.25 287 GLU A O 1
ATOM 2377 N N . ASN A 1 288 ? -2.053 -0.254 25.681 1.00 77.94 288 ASN A N 1
ATOM 2378 C CA . ASN A 1 288 ? -1.580 -1.428 26.414 1.00 77.94 288 ASN A CA 1
ATOM 2379 C C . ASN A 1 288 ? -0.035 -1.488 26.449 1.00 77.94 288 ASN A C 1
ATOM 2381 O O . ASN A 1 288 ? 0.645 -0.585 25.955 1.00 77.94 288 ASN A O 1
ATOM 2385 N N . GLU A 1 289 ? 0.516 -2.545 27.055 1.00 74.50 289 GLU A N 1
ATOM 2386 C CA . GLU A 1 289 ? 1.970 -2.733 27.184 1.00 74.50 289 GLU A CA 1
ATOM 2387 C C . GLU A 1 289 ? 2.697 -2.937 25.847 1.00 74.50 289 GLU A C 1
ATOM 2389 O O . GLU A 1 289 ? 3.849 -2.527 25.724 1.00 74.50 289 GLU A O 1
ATOM 2394 N N . SER A 1 290 ? 2.046 -3.549 24.850 1.00 75.88 290 SER A N 1
ATOM 2395 C CA . SER A 1 290 ? 2.666 -3.803 23.543 1.00 75.88 290 SER A CA 1
ATOM 2396 C C . SER A 1 290 ? 2.582 -2.601 22.605 1.00 75.88 290 SER A C 1
ATOM 2398 O O . SER A 1 290 ? 3.467 -2.424 21.783 1.00 75.88 290 SER A O 1
ATOM 2400 N N . GLY A 1 291 ? 1.568 -1.740 22.744 1.00 79.56 291 GLY A N 1
ATOM 2401 C CA . GLY A 1 291 ? 1.373 -0.588 21.862 1.00 79.56 291 GLY A CA 1
ATOM 2402 C C . GLY A 1 291 ? 1.147 -0.983 20.401 1.00 79.56 291 GLY A C 1
ATOM 2403 O O . GLY A 1 291 ? 1.562 -0.247 19.508 1.00 79.56 291 GLY A O 1
ATOM 2404 N N . ASP A 1 292 ? 0.544 -2.155 20.168 1.00 85.69 292 ASP A N 1
ATOM 2405 C CA . ASP A 1 292 ? 0.251 -2.656 18.822 1.00 85.69 292 ASP A CA 1
ATOM 2406 C C . ASP A 1 292 ? -0.644 -1.668 18.069 1.00 85.69 292 ASP A C 1
ATOM 2408 O O . ASP A 1 292 ? -1.560 -1.079 18.659 1.00 85.69 292 ASP A O 1
ATOM 2412 N N . ILE A 1 293 ? -0.395 -1.516 16.769 1.00 86.69 293 ILE A N 1
ATOM 2413 C CA . ILE A 1 293 ? -1.211 -0.681 15.889 1.00 86.69 293 ILE A CA 1
ATOM 2414 C C . ILE A 1 293 ? -2.009 -1.565 14.955 1.00 86.69 293 ILE A C 1
ATOM 2416 O O . ILE A 1 293 ? -1.449 -2.421 14.276 1.00 86.69 293 ILE A O 1
ATOM 2420 N N . TYR A 1 294 ? -3.304 -1.307 14.889 1.00 88.38 294 TYR A N 1
ATOM 2421 C CA . TYR A 1 294 ? -4.202 -1.925 13.930 1.00 88.38 294 TYR A CA 1
ATOM 2422 C C . TYR A 1 294 ? -4.429 -0.938 12.792 1.00 88.38 294 TYR A C 1
ATOM 2424 O O . TYR A 1 294 ? -4.789 0.214 13.038 1.00 88.38 294 TYR A O 1
ATOM 2432 N N . VAL A 1 295 ? -4.182 -1.385 11.566 1.00 87.62 295 VAL A N 1
ATOM 2433 C CA . VAL A 1 295 ? -4.413 -0.616 10.346 1.00 87.62 295 VAL A CA 1
ATOM 2434 C C . VAL A 1 295 ? -5.708 -1.111 9.724 1.00 87.62 295 VAL A C 1
ATOM 2436 O O . VAL A 1 295 ? -5.821 -2.277 9.341 1.00 87.62 295 VAL A O 1
ATOM 2439 N N . LEU A 1 296 ? -6.690 -0.223 9.668 1.00 88.69 296 LEU A N 1
ATOM 2440 C CA . LEU A 1 296 ? -7.976 -0.458 9.036 1.00 88.69 296 LEU A CA 1
ATOM 2441 C C . LEU A 1 296 ? -8.020 0.326 7.734 1.00 88.69 296 LEU A C 1
ATOM 2443 O O . LEU A 1 296 ? -7.677 1.504 7.727 1.00 88.69 296 LEU A O 1
ATOM 2447 N N . SER A 1 297 ? -8.503 -0.293 6.669 1.00 87.25 297 SER A N 1
ATOM 2448 C CA . SER A 1 297 ? -8.659 0.357 5.369 1.00 87.25 297 SER A CA 1
ATOM 2449 C C . SER A 1 297 ? -10.132 0.485 5.019 1.00 87.25 297 SER A C 1
ATOM 2451 O O . SER A 1 297 ? -10.936 -0.414 5.288 1.00 87.25 297 SER A O 1
ATOM 2453 N N . LEU A 1 298 ? -10.503 1.641 4.470 1.00 86.25 298 LEU A N 1
ATOM 2454 C CA . LEU A 1 298 ? -11.881 1.925 4.102 1.00 86.25 298 LEU A CA 1
ATOM 2455 C C . LEU A 1 298 ? -12.267 1.057 2.903 1.00 86.25 298 LEU A C 1
ATOM 2457 O O . LEU A 1 298 ? -11.625 1.121 1.853 1.00 86.25 298 LEU A O 1
ATOM 2461 N N . LYS A 1 299 ? -13.358 0.296 3.013 1.00 82.44 299 LYS A N 1
ATOM 2462 C CA . LYS A 1 299 ? -13.924 -0.381 1.846 1.00 82.44 299 LYS A CA 1
ATOM 2463 C C . LYS A 1 299 ? -14.525 0.688 0.930 1.00 82.44 299 LYS A C 1
ATOM 2465 O O . LYS A 1 299 ? -15.538 1.303 1.271 1.00 82.44 299 LYS A O 1
ATOM 2470 N N . LYS A 1 300 ? -13.907 0.931 -0.234 1.00 66.31 300 LYS A N 1
ATOM 2471 C CA . LYS A 1 300 ? -14.515 1.766 -1.284 1.00 66.31 300 LYS A CA 1
ATOM 2472 C C . LYS A 1 300 ? -15.884 1.164 -1.618 1.00 66.31 300 LYS A C 1
ATOM 2474 O O . LYS A 1 300 ? -15.991 -0.043 -1.825 1.00 66.31 300 LYS A O 1
ATOM 2479 N N . ARG A 1 301 ? -16.944 1.982 -1.607 1.00 48.91 301 ARG A N 1
ATOM 2480 C CA . ARG A 1 301 ? -18.297 1.537 -1.978 1.00 48.91 301 ARG A CA 1
ATOM 2481 C C . ARG A 1 301 ? -18.289 1.111 -3.446 1.00 48.91 301 ARG A C 1
ATOM 2483 O O . ARG A 1 301 ? -18.463 1.949 -4.326 1.00 48.91 301 ARG A O 1
ATOM 2490 N N . ASN A 1 302 ? -18.111 -0.176 -3.705 1.00 37.56 302 ASN A N 1
ATOM 2491 C CA . ASN A 1 302 ? -18.328 -0.742 -5.025 1.00 37.56 302 ASN A CA 1
ATOM 2492 C C . ASN A 1 302 ? -19.827 -1.009 -5.168 1.00 37.56 302 ASN A C 1
ATOM 2494 O O . ASN A 1 302 ? -20.315 -2.080 -4.834 1.00 37.56 302 ASN A O 1
ATOM 2498 N N . SER A 1 303 ? -20.551 0.008 -5.639 1.00 32.62 303 SER A N 1
ATOM 2499 C CA . SER A 1 303 ? -22.001 0.001 -5.888 1.00 32.62 303 SER A CA 1
ATOM 2500 C C . SER A 1 303 ? -22.908 -0.205 -4.647 1.00 32.62 303 SER A C 1
ATOM 2502 O O . SER A 1 303 ? -22.467 -0.699 -3.610 1.00 32.62 303 SER A O 1
ATOM 2504 N N . PRO A 1 304 ? -24.193 0.203 -4.706 1.00 35.03 304 PRO A N 1
ATOM 2505 C CA . PRO A 1 304 ? -25.151 0.030 -3.606 1.00 35.03 304 PRO A CA 1
ATOM 2506 C C . PRO A 1 304 ? -25.521 -1.430 -3.292 1.00 35.03 304 PRO A C 1
ATOM 2508 O O . PRO A 1 304 ? -26.198 -1.669 -2.296 1.00 35.03 304 PRO A O 1
ATOM 2511 N N . GLU A 1 305 ? -25.121 -2.394 -4.126 1.00 34.00 305 GLU A N 1
ATOM 2512 C CA . GLU A 1 305 ? -25.589 -3.784 -4.038 1.00 34.00 305 GLU A CA 1
ATOM 2513 C C . GLU A 1 305 ? -24.789 -4.649 -3.051 1.00 34.00 305 GLU A C 1
ATOM 2515 O O . GLU A 1 305 ? -25.304 -5.655 -2.577 1.00 34.00 305 GLU A O 1
ATOM 2520 N N . GLU A 1 306 ? -23.587 -4.231 -2.636 1.00 33.78 306 GLU A N 1
ATOM 2521 C CA . GLU A 1 306 ? -22.787 -4.943 -1.620 1.00 33.78 306 GLU A CA 1
ATOM 2522 C C . GLU A 1 306 ? -23.056 -4.477 -0.174 1.00 33.78 306 GLU A C 1
ATOM 2524 O O . GLU A 1 306 ? -22.255 -4.721 0.733 1.00 33.78 306 GLU A O 1
ATOM 2529 N N . ALA A 1 307 ? -24.154 -3.753 0.061 1.00 33.34 307 ALA A N 1
ATOM 2530 C CA . ALA A 1 307 ? -24.460 -3.159 1.362 1.00 33.34 307 ALA A CA 1
ATOM 2531 C C . ALA A 1 307 ? -25.038 -4.138 2.408 1.00 33.34 307 ALA A C 1
ATOM 2533 O O . ALA A 1 307 ? -25.365 -3.688 3.509 1.00 33.34 307 ALA A O 1
ATOM 2534 N N . PHE A 1 308 ? -25.158 -5.438 2.112 1.00 35.22 308 PHE A N 1
ATOM 2535 C CA . PHE A 1 308 ? -25.781 -6.419 3.011 1.00 35.22 308 PHE A CA 1
ATOM 2536 C C . PHE A 1 308 ? -25.104 -7.788 2.975 1.00 35.22 308 PHE A C 1
ATOM 2538 O O . PHE A 1 308 ? -24.921 -8.329 1.864 1.00 35.22 308 PHE A O 1
#

Secondary structure (DSSP, 8-state):
--SSHHHHHHTTS-----GGGG-S-------HHHHHHHHHHHT-GGG-GGGSEEESS-TT-----SEEEEE--SSTTSPPEEEEEETTEEEE--S-TT-HHHHHHHHHHHHHHHT--HHHHHHHHHHHHHHHHHHHT--THHHHHHHHTTS---HHHHHHHHHHHHHHHHHHHHHHH-TTSS---EEPPGGGG-EEEEEEEEEEEEEETTEEEEEEEE--SPPPEEE-TTSEEEEEETTEEEEEEEEEETTEEEEES--TTT-SS--SEEEEEEEEEETTEEEEEESSSS--EEEEEE-----GGG--

Solvent-accessible surface area (backbone atoms only — not comparable to full-atom values): 17866 Å² total; per-residue (Å²): 144,81,73,74,67,64,61,64,60,55,68,75,72,72,69,87,71,41,70,81,71,69,58,95,76,44,46,30,58,52,54,67,77,56,19,52,51,42,11,59,72,70,72,45,64,90,32,47,20,32,72,39,27,32,34,55,80,44,55,86,38,44,70,70,62,73,43,40,32,39,32,24,32,81,55,88,89,43,70,77,45,49,35,38,33,54,84,92,45,78,46,74,68,80,62,56,74,89,41,58,69,63,36,51,52,53,49,54,51,48,41,65,74,69,66,55,53,61,68,58,49,51,55,42,47,54,38,51,50,53,52,41,26,69,77,61,78,50,83,59,59,69,61,49,55,55,54,56,74,76,42,97,68,54,73,68,56,47,53,54,50,51,51,50,50,65,57,39,62,71,53,41,66,44,37,78,79,48,71,71,87,80,69,73,58,45,79,67,52,80,71,76,57,53,48,47,27,32,50,47,36,37,41,42,46,42,83,49,99,92,43,79,43,77,49,76,44,74,47,75,94,46,55,53,40,30,38,46,95,87,36,38,28,43,35,55,58,96,90,38,83,44,67,27,40,42,46,81,55,95,95,30,46,38,40,28,62,58,63,56,82,82,41,92,62,96,48,73,60,46,46,37,66,45,64,38,44,57,96,67,26,39,43,39,25,38,62,58,95,53,46,37,29,42,32,30,36,57,60,75,81,72,61,86,82,71,77,117